Protein AF-A0AAD3MRG2-F1 (afdb_monomer_lite)

pLDDT: mean 71.76, std 17.77, range [33.94, 98.19]

Organism: Lates japonicus (NCBI:txid270547)

Foldseek 3Di:
DDDDDDDDDDDDDDVVVVVVDPDDDPDDDPDDDDDDDDDDDDDDPDPPPPPVPPPPPPPDDDPVPPDQADFDPDPDPDTDHDDDDDPCPPPPPPPDPVVCVDDDDDPLCLCVCPPPFDADPVRHTDDDDDDDPQKAFADPPDDPSSQVSQQVCLVVVDPDDAQAQDDPCCNVPVPPRPDPNHGRTYGGDQDPVNVVVVVVVVVVVVVVVVVVVVVVVVVVVVVVVVVVVVVVVVVVVVVVVVPPPDPVNVVVVVVVVVVVVVVVVVVVVVVVVVVVVVVVVVVVVVVVVVVVVVVVVVVVVVVVVVVVVVVVVVVVVVVVVVVVVVVVVVVVVVVVVVVVVVVVVPD

InterPro domains:
  IPR025884 Methyl-CpG binding protein 2/3, C-terminal domain [PF14048] (123-213)
  IPR032343 Methyl-CpG-binding domain protein 2/3, p55-binding region [PF16564] (51-118)

Sequence (347 aa):
MERKSIPVKRIFHKPQIVRGLGSNLYTDVNANQFRAGGSLLNKVQRSRHKNLYDINHQIRAKPDLNTTLPVRQTASIFKQPVTKVTNHPNNKVKTDPQKAVDQPKQLFWERKLNGLNAFDIAEELVKTMDLPKGLQGVGPACSDKTLLSSIASALHTSPAPVTGQLTAAVEKNPGVWLNTSQPLCKAFVVTDDDIRKQEDLVQNVRRRLEEALMADMLAHIEDTTADAAASKVEEKVEQRLAHQPCTYHRQLTAAVEKILSLAQHIAASVQSLCRSRRTCRNEEAAEEALMADMLAHMEDTTHIAAASKSRREVEQGKEEIIAIKEQGDNRRQDLVDKGKTKRRRRG

Structure (mmCIF, N/CA/C/O backbone):
data_AF-A0AAD3MRG2-F1
#
_entry.id   AF-A0AAD3MRG2-F1
#
loop_
_atom_site.group_PDB
_atom_site.id
_atom_site.type_symbol
_atom_site.label_atom_id
_atom_site.label_alt_id
_atom_site.label_comp_id
_atom_site.label_asym_id
_atom_site.label_entity_id
_atom_site.label_seq_id
_atom_site.pdbx_PDB_ins_code
_atom_site.Cartn_x
_atom_site.Cartn_y
_atom_site.Cartn_z
_atom_site.occupancy
_atom_site.B_iso_or_equiv
_atom_site.auth_seq_id
_atom_site.auth_comp_id
_atom_site.auth_asym_id
_atom_site.auth_atom_id
_atom_site.pdbx_PDB_model_num
ATOM 1 N N . MET A 1 1 ? 0.044 -38.027 36.628 1.00 40.38 1 MET A N 1
ATOM 2 C CA . MET A 1 1 ? 0.463 -38.336 35.242 1.00 40.38 1 MET A CA 1
ATOM 3 C C . MET A 1 1 ? 1.945 -38.017 35.112 1.00 40.38 1 MET A C 1
ATOM 5 O O . MET A 1 1 ? 2.308 -36.856 34.968 1.00 40.38 1 MET A O 1
ATOM 9 N N . GLU A 1 2 ? 2.799 -39.031 35.256 1.00 38.16 2 GLU A N 1
ATOM 10 C CA . GLU A 1 2 ? 4.246 -38.907 35.052 1.00 38.16 2 GLU A CA 1
ATOM 11 C C . GLU A 1 2 ? 4.550 -38.607 33.578 1.00 38.16 2 GLU A C 1
ATOM 13 O O . GLU A 1 2 ? 4.127 -39.340 32.681 1.00 38.16 2 GLU A O 1
ATOM 18 N N . ARG A 1 3 ? 5.282 -37.521 33.312 1.00 40.88 3 ARG A N 1
ATOM 19 C CA . ARG A 1 3 ? 5.765 -37.194 31.967 1.00 40.88 3 ARG A CA 1
ATOM 20 C C . ARG A 1 3 ? 7.078 -37.936 31.730 1.00 40.88 3 ARG A C 1
ATOM 22 O O . ARG A 1 3 ? 8.118 -37.549 32.254 1.00 40.88 3 ARG A O 1
ATOM 29 N N . LYS A 1 4 ? 7.009 -39.014 30.947 1.00 41.47 4 LYS A N 1
ATOM 30 C CA . LYS A 1 4 ? 8.170 -39.775 30.467 1.00 41.47 4 LYS A CA 1
ATOM 31 C C . LYS A 1 4 ? 9.111 -38.845 29.691 1.00 41.47 4 LYS A C 1
ATOM 33 O O . LYS A 1 4 ? 8.682 -38.159 28.764 1.00 41.47 4 LYS A O 1
ATOM 38 N N . SER A 1 5 ? 10.380 -38.820 30.082 1.00 46.31 5 SER A N 1
ATOM 39 C CA . SER A 1 5 ? 11.446 -38.091 29.400 1.00 46.31 5 SER A CA 1
ATOM 40 C C . SER A 1 5 ? 11.729 -38.697 28.019 1.00 46.31 5 SER A C 1
ATOM 42 O O . SER A 1 5 ? 11.781 -39.912 27.838 1.00 46.31 5 SER A O 1
ATOM 44 N N . ILE A 1 6 ? 11.887 -37.825 27.023 1.00 47.06 6 ILE A N 1
ATOM 45 C CA . ILE A 1 6 ? 12.194 -38.170 25.628 1.00 47.06 6 ILE A CA 1
ATOM 46 C C . ILE A 1 6 ? 13.659 -38.649 25.553 1.00 47.06 6 ILE A C 1
ATOM 48 O O . ILE A 1 6 ? 14.521 -38.033 26.188 1.00 47.06 6 ILE A O 1
ATOM 52 N N . PRO A 1 7 ? 13.994 -39.717 24.801 1.00 44.53 7 PRO A N 1
ATOM 53 C CA . PRO A 1 7 ? 15.349 -40.255 24.789 1.00 44.53 7 PRO A CA 1
ATOM 54 C C . PRO A 1 7 ? 16.313 -39.293 24.082 1.00 44.53 7 PRO A C 1
ATOM 56 O O . PRO A 1 7 ? 16.192 -39.022 22.887 1.00 44.53 7 PRO A O 1
ATOM 59 N N . VAL A 1 8 ? 17.313 -38.801 24.815 1.00 48.59 8 VAL A N 1
ATOM 60 C CA . VAL A 1 8 ? 18.392 -37.971 24.263 1.00 48.59 8 VAL A CA 1
ATOM 61 C C . VAL A 1 8 ? 19.377 -38.870 23.520 1.00 48.59 8 VAL A C 1
ATOM 63 O O . VAL A 1 8 ? 20.202 -39.561 24.121 1.00 48.59 8 VAL A O 1
ATOM 66 N N . LYS A 1 9 ? 19.305 -38.859 22.189 1.00 57.91 9 LYS A N 1
ATOM 67 C CA . LYS A 1 9 ? 20.245 -39.580 21.327 1.00 57.91 9 LYS A CA 1
ATOM 68 C C . LYS A 1 9 ? 21.518 -38.743 21.173 1.00 57.91 9 LYS A C 1
ATOM 70 O O . LYS A 1 9 ? 21.514 -37.721 20.493 1.00 57.91 9 LYS A O 1
ATOM 75 N N . ARG A 1 10 ? 22.611 -39.151 21.825 1.00 56.34 10 ARG A N 1
ATOM 76 C CA . ARG A 1 10 ? 23.914 -38.476 21.698 1.00 56.34 10 ARG A CA 1
ATOM 77 C C . ARG A 1 10 ? 24.593 -38.915 20.402 1.00 56.34 10 ARG A C 1
ATOM 79 O O . ARG A 1 10 ? 24.855 -40.099 20.206 1.00 56.34 10 ARG A O 1
ATOM 86 N N . ILE A 1 11 ? 24.843 -37.959 19.513 1.00 55.56 11 ILE A N 1
ATOM 87 C CA . ILE A 1 11 ? 25.460 -38.186 18.204 1.00 55.56 11 ILE A CA 1
ATOM 88 C C . ILE A 1 11 ? 26.932 -37.793 18.303 1.00 55.56 11 ILE A C 1
ATOM 90 O O . ILE A 1 11 ? 27.243 -36.626 18.522 1.00 55.56 11 ILE A O 1
ATOM 94 N N . PHE A 1 12 ? 27.835 -38.758 18.130 1.00 55.44 12 PHE A N 1
ATOM 95 C CA . PHE A 1 12 ? 29.275 -38.543 18.315 1.00 55.44 12 PHE A CA 1
ATOM 96 C C . PHE A 1 12 ? 30.066 -38.430 17.001 1.00 55.44 12 PHE A C 1
ATOM 98 O O . PHE A 1 12 ? 31.252 -38.114 17.034 1.00 55.44 12 PHE A O 1
ATOM 105 N N . HIS A 1 13 ? 29.431 -38.612 15.833 1.00 49.38 13 HIS A N 1
ATOM 106 C CA . HIS A 1 13 ? 30.116 -38.512 14.539 1.00 49.38 13 HIS A CA 1
ATOM 107 C C . HIS A 1 13 ? 29.317 -37.762 13.461 1.00 49.38 13 HIS A C 1
ATOM 109 O O . HIS A 1 13 ? 28.126 -37.984 13.244 1.00 49.38 13 HIS A O 1
ATOM 115 N N . LYS A 1 14 ? 30.027 -36.896 12.724 1.00 54.53 14 LYS A N 1
ATOM 116 C CA . LYS A 1 14 ? 29.507 -35.974 11.695 1.00 54.53 14 LYS A CA 1
ATOM 117 C C . LYS A 1 14 ? 28.580 -36.583 10.618 1.00 54.53 14 LYS A C 1
ATOM 119 O O . LYS A 1 14 ? 27.599 -35.919 10.291 1.00 54.53 14 LYS A O 1
ATOM 124 N N . PRO A 1 15 ? 28.780 -37.805 10.084 1.00 53.78 15 PRO A N 1
ATOM 125 C CA . PRO A 1 15 ? 27.860 -38.356 9.081 1.00 53.78 15 PRO A CA 1
ATOM 126 C C . PRO A 1 15 ? 26.489 -38.782 9.642 1.00 53.78 15 PRO A C 1
ATOM 128 O O . PRO A 1 15 ? 25.558 -38.992 8.869 1.00 53.78 15 PRO A O 1
ATOM 131 N N . GLN A 1 16 ? 26.329 -38.892 10.967 1.00 52.59 16 GLN A N 1
ATOM 132 C CA . GLN A 1 16 ? 25.055 -39.274 11.593 1.00 52.59 16 GLN A CA 1
ATOM 133 C C . GLN A 1 16 ? 24.085 -38.088 11.748 1.00 52.59 16 GLN A C 1
ATOM 135 O O . GLN A 1 16 ? 22.873 -38.292 11.734 1.00 52.59 16 GLN A O 1
ATOM 140 N N . ILE A 1 17 ? 24.589 -36.849 11.807 1.00 55.66 17 ILE A N 1
ATOM 141 C CA . ILE A 1 17 ? 23.766 -35.627 11.903 1.00 55.66 17 ILE A CA 1
ATOM 142 C C . ILE A 1 17 ? 22.953 -35.415 10.616 1.00 55.66 17 ILE A C 1
ATOM 144 O O . ILE A 1 17 ? 21.773 -35.083 10.665 1.00 55.66 17 ILE A O 1
ATOM 148 N N . VAL A 1 18 ? 23.569 -35.684 9.462 1.00 51.50 18 VAL A N 1
ATOM 149 C CA . VAL A 1 18 ? 22.962 -35.483 8.135 1.00 51.50 18 VAL A CA 1
ATOM 150 C C . VAL A 1 18 ? 21.835 -36.483 7.852 1.00 51.50 18 VAL A C 1
ATOM 152 O O . VAL A 1 18 ? 20.921 -36.176 7.098 1.00 51.50 18 VAL A O 1
ATOM 155 N N . ARG A 1 19 ? 21.866 -37.670 8.474 1.00 55.34 19 ARG A N 1
ATOM 156 C CA . ARG A 1 19 ? 20.810 -38.686 8.329 1.00 55.34 19 ARG A CA 1
ATOM 157 C C . ARG A 1 19 ? 19.679 -38.546 9.353 1.00 55.34 19 ARG A C 1
ATOM 159 O O . ARG A 1 19 ? 18.573 -38.991 9.075 1.00 55.34 19 ARG A O 1
ATOM 166 N N . GLY A 1 20 ? 19.950 -37.964 10.525 1.00 52.25 20 GLY A N 1
ATOM 167 C CA . GLY A 1 20 ? 18.964 -37.804 11.602 1.00 52.25 20 GLY A CA 1
ATOM 168 C C . GLY A 1 20 ? 17.996 -36.632 11.414 1.00 52.25 20 GLY A C 1
ATOM 169 O O . GLY A 1 20 ? 16.907 -36.656 11.975 1.00 52.25 20 GLY A O 1
ATOM 170 N N . LEU A 1 21 ? 18.372 -35.635 10.611 1.00 59.53 21 LEU A N 1
ATOM 171 C CA . LEU A 1 21 ? 17.555 -34.463 10.289 1.00 59.53 21 LEU A CA 1
ATOM 172 C C . LEU A 1 21 ? 17.119 -34.547 8.822 1.00 59.53 21 LEU A C 1
ATOM 174 O O . LEU A 1 21 ? 17.641 -33.856 7.949 1.00 59.53 21 LEU A O 1
ATOM 178 N N . GLY A 1 22 ? 16.216 -35.483 8.537 1.00 41.47 22 GLY A N 1
ATOM 179 C CA . GLY A 1 22 ? 15.643 -35.661 7.208 1.00 41.47 22 GLY A CA 1
ATOM 180 C C . GLY A 1 22 ? 14.735 -34.492 6.812 1.00 41.47 22 GLY A C 1
ATOM 181 O O . GLY A 1 22 ? 13.744 -34.233 7.478 1.00 41.47 22 GLY A O 1
ATOM 182 N N . SER A 1 23 ? 15.101 -33.822 5.718 1.00 50.28 23 SER A N 1
ATOM 183 C CA . SER A 1 23 ? 14.302 -33.134 4.684 1.00 50.28 23 SER A CA 1
ATOM 184 C C . SER A 1 23 ? 13.045 -32.294 4.992 1.00 50.28 23 SER A C 1
ATOM 186 O O . SER A 1 23 ? 12.485 -31.800 4.021 1.00 50.28 23 SER A O 1
ATOM 188 N N . ASN A 1 24 ? 12.602 -32.050 6.227 1.00 45.59 24 ASN A N 1
ATOM 189 C CA . ASN A 1 24 ? 11.397 -31.245 6.484 1.00 45.59 24 ASN A CA 1
ATOM 190 C C . ASN A 1 24 ? 11.622 -30.202 7.594 1.00 45.59 24 ASN A C 1
ATOM 192 O O . ASN A 1 24 ? 12.074 -30.554 8.679 1.00 45.59 24 ASN A O 1
ATOM 196 N N . LEU A 1 25 ? 11.199 -28.960 7.309 1.00 39.62 25 LEU A N 1
ATOM 197 C CA . LEU A 1 25 ? 11.188 -27.728 8.126 1.00 39.62 25 LEU A CA 1
ATOM 198 C C . LEU A 1 25 ? 12.344 -26.749 7.865 1.00 39.62 25 LEU A C 1
ATOM 200 O O . LEU A 1 25 ? 13.368 -26.718 8.542 1.00 39.62 25 LEU A O 1
ATOM 204 N N . TYR A 1 26 ? 12.104 -25.873 6.889 1.00 39.25 26 TYR A N 1
ATOM 205 C CA . TYR A 1 26 ? 12.697 -24.542 6.826 1.00 39.25 26 TYR A CA 1
ATOM 206 C C . TYR A 1 26 ? 11.932 -23.657 7.824 1.00 39.25 26 TYR A C 1
ATOM 208 O O . TYR A 1 26 ? 10.938 -23.031 7.473 1.00 39.25 26 TYR A O 1
ATOM 216 N N . THR A 1 27 ? 12.332 -23.673 9.095 1.00 40.22 27 THR A N 1
ATOM 217 C CA . THR A 1 27 ? 11.922 -22.651 10.068 1.00 40.22 27 THR A CA 1
ATOM 218 C C . THR A 1 27 ? 13.118 -21.763 10.344 1.00 40.22 27 THR A C 1
ATOM 220 O O . THR A 1 27 ? 14.115 -22.203 10.918 1.00 40.22 27 THR A O 1
ATOM 223 N N . ASP A 1 28 ? 12.999 -20.525 9.886 1.00 38.12 28 ASP A N 1
ATOM 224 C CA . ASP A 1 28 ? 13.915 -19.430 10.146 1.00 38.12 28 ASP A CA 1
ATOM 225 C C . ASP A 1 28 ? 13.848 -19.080 11.641 1.00 38.12 28 ASP A C 1
ATOM 227 O O . ASP A 1 28 ? 12.826 -18.610 12.140 1.00 38.12 28 ASP A O 1
ATOM 231 N N . VAL A 1 29 ? 14.913 -19.384 12.383 1.00 38.91 29 VAL A N 1
ATOM 232 C CA . VAL A 1 29 ? 15.105 -18.902 13.753 1.00 38.91 29 VAL A CA 1
ATOM 233 C C . VAL A 1 29 ? 16.435 -18.171 13.778 1.00 38.91 29 VAL A C 1
ATOM 235 O O . VAL A 1 29 ? 17.510 -18.756 13.919 1.00 38.91 29 VAL A O 1
ATOM 238 N N . ASN A 1 30 ? 16.321 -16.858 13.624 1.00 37.72 30 ASN A N 1
ATOM 239 C CA . ASN A 1 30 ? 17.352 -15.879 13.901 1.00 37.72 30 ASN A CA 1
ATOM 240 C C . ASN A 1 30 ? 17.738 -15.957 15.392 1.00 37.72 30 ASN A C 1
ATOM 242 O O . ASN A 1 30 ? 17.077 -15.382 16.254 1.00 37.72 30 ASN A O 1
ATOM 246 N N . ALA A 1 31 ? 18.787 -16.719 15.704 1.00 38.78 31 ALA A N 1
ATOM 247 C CA . ALA A 1 31 ? 19.380 -16.786 17.033 1.00 38.78 31 ALA A CA 1
ATOM 248 C C . ALA A 1 31 ? 20.608 -15.869 17.086 1.00 38.78 31 ALA A C 1
ATOM 250 O O . ALA A 1 31 ? 21.707 -16.241 16.665 1.00 38.78 31 ALA A O 1
ATOM 251 N N . ASN A 1 32 ? 20.402 -14.668 17.631 1.00 33.94 32 ASN A N 1
ATOM 252 C CA . ASN A 1 32 ? 21.461 -13.784 18.108 1.00 33.94 32 ASN A CA 1
ATOM 253 C C . ASN A 1 32 ? 22.470 -14.580 18.956 1.00 33.94 32 ASN A C 1
ATOM 255 O O . ASN A 1 32 ? 22.134 -15.092 20.025 1.00 33.94 32 ASN A O 1
ATOM 259 N N . GLN A 1 33 ? 23.719 -14.662 18.492 1.00 40.41 33 GLN A N 1
ATOM 260 C CA . GLN A 1 33 ? 24.826 -15.180 19.290 1.00 40.41 33 GLN A CA 1
ATOM 261 C C . GLN A 1 33 ? 25.232 -14.146 20.342 1.00 40.41 33 GLN A C 1
ATOM 263 O O . GLN A 1 33 ? 25.888 -13.148 20.049 1.00 40.41 33 GLN A O 1
ATOM 268 N N . PHE A 1 34 ? 24.901 -14.438 21.597 1.00 35.47 34 PHE A N 1
ATOM 269 C CA . PHE A 1 34 ? 25.674 -13.960 22.731 1.00 35.47 34 PHE A CA 1
ATOM 270 C C . PHE A 1 34 ? 27.030 -14.685 22.766 1.00 35.47 34 PHE A C 1
ATOM 272 O O . PHE A 1 34 ? 27.094 -15.897 22.923 1.00 35.47 34 PHE A O 1
ATOM 279 N N . ARG A 1 35 ? 28.093 -13.877 22.708 1.00 36.28 35 ARG A N 1
ATOM 280 C CA . ARG A 1 35 ? 29.289 -13.948 23.566 1.00 36.28 35 ARG A CA 1
ATOM 281 C C . ARG A 1 35 ? 30.255 -15.152 23.402 1.00 36.28 35 ARG A C 1
ATOM 283 O O . ARG A 1 35 ? 30.080 -16.206 23.994 1.00 36.28 35 ARG A O 1
ATOM 290 N N . ALA A 1 36 ? 31.386 -14.825 22.762 1.00 33.97 36 ALA A N 1
ATOM 291 C CA . ALA A 1 36 ? 32.763 -15.289 23.006 1.00 33.97 36 ALA A CA 1
ATOM 292 C C . ALA A 1 36 ? 33.217 -16.682 22.511 1.00 33.97 36 ALA A C 1
ATOM 294 O O . ALA A 1 36 ? 32.822 -17.724 23.019 1.00 33.97 36 ALA A O 1
ATOM 295 N N . GLY A 1 37 ? 34.193 -16.657 21.593 1.00 34.75 37 GLY A N 1
ATOM 296 C CA . GLY A 1 37 ? 35.026 -17.800 21.207 1.00 34.75 37 GLY A CA 1
ATOM 297 C C . GLY A 1 37 ? 35.700 -17.580 19.851 1.00 34.75 37 GLY A C 1
ATOM 298 O O . GLY A 1 37 ? 35.222 -18.078 18.838 1.00 34.75 37 GLY A O 1
ATOM 299 N N . GLY A 1 38 ? 36.765 -16.775 19.811 1.00 41.66 38 GLY A N 1
ATOM 300 C CA . GLY A 1 38 ? 37.462 -16.420 18.573 1.00 41.66 38 GLY A CA 1
ATOM 301 C C . GLY A 1 38 ? 38.223 -17.577 17.913 1.00 41.66 38 GLY A C 1
ATOM 302 O O . GLY A 1 38 ? 38.744 -18.466 18.582 1.00 41.66 38 GLY A O 1
ATOM 303 N N . SER A 1 39 ? 38.360 -17.504 16.588 1.00 37.91 39 SER A N 1
ATOM 304 C CA . SER A 1 39 ? 39.497 -18.069 15.856 1.00 37.91 39 SER A CA 1
ATOM 305 C C . SER A 1 39 ? 39.706 -17.292 14.552 1.00 37.91 39 SER A C 1
ATOM 307 O O . SER A 1 39 ? 38.760 -17.031 13.808 1.00 37.91 39 SER A O 1
ATOM 309 N N . LEU A 1 40 ? 40.947 -16.860 14.335 1.00 40.22 40 LEU A N 1
ATOM 310 C CA . LEU A 1 40 ? 41.407 -16.040 13.219 1.00 40.22 40 LEU A CA 1
ATOM 311 C C . LEU A 1 40 ? 41.660 -16.873 11.950 1.00 40.22 40 LEU A C 1
ATOM 313 O O . LEU A 1 40 ? 42.144 -17.995 12.025 1.00 40.22 40 LEU A O 1
ATOM 317 N N . LEU A 1 41 ? 41.429 -16.210 10.808 1.00 42.16 41 LEU A N 1
ATOM 318 C CA . LEU A 1 41 ? 41.984 -16.431 9.462 1.00 42.16 41 LEU A CA 1
ATOM 319 C C . LEU A 1 41 ? 41.773 -17.810 8.807 1.00 42.16 41 LEU A C 1
ATOM 321 O O . LEU A 1 41 ? 42.434 -18.790 9.118 1.00 42.16 41 LEU A O 1
ATOM 325 N N . ASN A 1 42 ? 40.979 -17.822 7.729 1.00 36.81 42 ASN A N 1
ATOM 326 C CA . ASN A 1 42 ? 41.540 -18.074 6.398 1.00 36.81 42 ASN A CA 1
ATOM 327 C C . ASN A 1 42 ? 40.598 -17.598 5.284 1.00 36.81 42 ASN A C 1
ATOM 329 O O . ASN A 1 42 ? 39.408 -17.906 5.236 1.00 36.81 42 ASN A O 1
ATOM 333 N N . LYS A 1 43 ? 41.182 -16.820 4.375 1.00 46.56 43 LYS A N 1
ATOM 334 C CA . LYS A 1 43 ? 40.591 -16.245 3.171 1.00 46.56 43 LYS A CA 1
ATOM 335 C C . LYS A 1 43 ? 40.242 -17.386 2.208 1.00 46.56 43 LYS A C 1
ATOM 337 O O . LYS A 1 43 ? 41.102 -17.882 1.493 1.00 46.56 43 LYS A O 1
ATOM 342 N N . VAL A 1 44 ? 38.983 -17.812 2.194 1.00 37.97 44 VAL A N 1
ATOM 343 C CA . VAL A 1 44 ? 38.428 -18.672 1.141 1.00 37.97 44 VAL A CA 1
ATOM 344 C C . VAL A 1 44 ? 37.089 -18.077 0.727 1.00 37.97 44 VAL A C 1
ATOM 346 O O . VAL A 1 44 ? 36.058 -18.306 1.357 1.00 37.97 44 VAL A O 1
ATOM 349 N N . GLN A 1 45 ? 37.111 -17.302 -0.357 1.00 48.59 45 GLN A N 1
ATOM 350 C CA . GLN A 1 45 ? 35.912 -17.040 -1.141 1.00 48.59 45 GLN A CA 1
ATOM 351 C C . GLN A 1 45 ? 35.423 -18.380 -1.696 1.00 48.59 45 GLN A C 1
ATOM 353 O O . GLN A 1 45 ? 35.917 -18.879 -2.703 1.00 48.59 45 GLN A O 1
ATOM 358 N N . ARG A 1 46 ? 34.456 -18.990 -1.016 1.00 36.28 46 ARG A N 1
ATOM 359 C CA . ARG A 1 46 ? 33.631 -20.048 -1.592 1.00 36.28 46 ARG A CA 1
ATOM 360 C C . ARG A 1 46 ? 32.256 -19.464 -1.850 1.00 36.28 46 ARG A C 1
ATOM 362 O O . ARG A 1 46 ? 31.433 -19.360 -0.946 1.00 36.28 46 ARG A O 1
ATOM 369 N N . SER A 1 47 ? 32.073 -19.071 -3.109 1.00 38.78 47 SER A N 1
ATOM 370 C CA . SER A 1 47 ? 30.785 -18.853 -3.759 1.00 38.78 47 SER A CA 1
ATOM 371 C C . SER A 1 47 ? 29.793 -19.925 -3.299 1.00 38.78 47 SER A C 1
ATOM 373 O O . SER A 1 47 ? 29.949 -21.111 -3.596 1.00 38.78 47 SER A O 1
ATOM 375 N N . ARG A 1 48 ? 28.808 -19.520 -2.494 1.00 39.34 48 ARG A N 1
ATOM 376 C CA . ARG A 1 48 ? 27.673 -20.358 -2.103 1.00 39.34 48 ARG A CA 1
ATOM 377 C C . ARG A 1 48 ? 26.543 -20.133 -3.104 1.00 39.34 48 ARG A C 1
ATOM 379 O O . ARG A 1 48 ? 25.546 -19.511 -2.775 1.00 39.34 48 ARG A O 1
ATOM 386 N N . HIS A 1 49 ? 26.675 -20.709 -4.293 1.00 43.19 49 HIS A N 1
ATOM 387 C CA . HIS A 1 49 ? 25.512 -21.121 -5.075 1.00 43.19 49 HIS A CA 1
ATOM 388 C C . HIS A 1 49 ? 25.425 -22.644 -5.005 1.00 43.19 49 HIS A C 1
ATOM 390 O O . HIS A 1 49 ? 26.035 -23.365 -5.791 1.00 43.19 49 HIS A O 1
ATOM 396 N N . LYS A 1 50 ? 24.690 -23.152 -4.009 1.00 42.41 50 LYS A N 1
ATOM 397 C CA . LYS A 1 50 ? 24.218 -24.537 -4.029 1.00 42.41 50 LYS A CA 1
ATOM 398 C C . LYS A 1 50 ? 23.073 -24.609 -5.041 1.00 42.41 50 LYS A C 1
ATOM 400 O O . LYS A 1 50 ? 21.930 -24.345 -4.690 1.00 42.41 50 LYS A O 1
ATOM 405 N N . ASN A 1 51 ? 23.394 -24.948 -6.288 1.00 39.75 51 ASN A N 1
ATOM 406 C CA . ASN A 1 51 ? 22.416 -25.452 -7.248 1.00 39.75 51 ASN A CA 1
ATOM 407 C C . ASN A 1 51 ? 22.010 -26.862 -6.809 1.00 39.75 51 ASN A C 1
ATOM 409 O O . ASN A 1 51 ? 22.736 -27.829 -7.024 1.00 39.75 51 ASN A O 1
ATOM 413 N N . LEU A 1 52 ? 20.863 -26.970 -6.142 1.00 47.06 5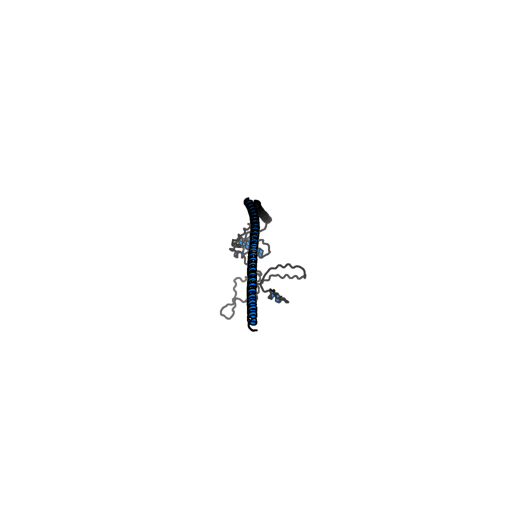2 LEU A N 1
ATOM 414 C CA . LEU A 1 52 ? 20.290 -28.232 -5.673 1.00 47.06 52 LEU A CA 1
ATOM 415 C C . LEU A 1 52 ? 19.434 -28.914 -6.762 1.00 47.06 52 LEU A C 1
ATOM 417 O O . LEU A 1 52 ? 18.382 -29.463 -6.462 1.00 47.06 52 LEU A O 1
ATOM 421 N N . TYR A 1 53 ? 19.883 -28.874 -8.022 1.00 45.94 53 TYR A N 1
ATOM 422 C CA . TYR A 1 53 ? 19.188 -29.486 -9.167 1.00 45.94 53 TYR A CA 1
ATOM 423 C C . TYR A 1 53 ? 20.112 -30.240 -10.137 1.00 45.94 53 TYR A C 1
ATOM 425 O O . TYR A 1 53 ? 19.731 -30.485 -11.276 1.00 45.94 53 TYR A O 1
ATOM 433 N N . ASP A 1 54 ? 21.299 -30.667 -9.699 1.00 43.16 54 ASP A N 1
ATOM 434 C CA . ASP A 1 54 ? 22.260 -31.348 -10.581 1.00 43.16 54 ASP A CA 1
ATOM 435 C C . ASP A 1 54 ? 22.651 -32.752 -10.084 1.00 43.16 54 ASP A C 1
ATOM 437 O O . ASP A 1 54 ? 23.817 -33.079 -9.886 1.00 43.16 54 ASP A O 1
ATOM 441 N N . ILE A 1 55 ? 21.643 -33.596 -9.827 1.00 46.00 55 ILE A N 1
ATOM 442 C CA . ILE A 1 55 ? 21.818 -35.045 -9.565 1.00 46.00 55 ILE A CA 1
ATOM 443 C C . ILE A 1 55 ? 21.289 -35.888 -10.748 1.00 46.00 55 ILE A C 1
ATOM 445 O O . ILE A 1 55 ? 21.189 -37.104 -10.664 1.00 46.00 55 ILE A O 1
ATOM 449 N N . ASN A 1 56 ? 20.995 -35.275 -11.903 1.00 41.38 56 ASN A N 1
ATOM 450 C CA . ASN A 1 56 ? 20.456 -35.993 -13.070 1.00 41.38 56 ASN A CA 1
ATOM 451 C C . ASN A 1 56 ? 21.259 -35.824 -14.374 1.00 41.38 56 ASN A C 1
ATOM 453 O O . ASN A 1 56 ? 20.789 -36.240 -15.432 1.00 41.38 56 ASN A O 1
ATOM 457 N N . HIS A 1 57 ? 22.478 -35.271 -14.345 1.00 47.81 57 HIS A N 1
ATOM 458 C CA . HIS A 1 57 ? 23.310 -35.121 -15.556 1.00 47.81 57 HIS A CA 1
ATOM 459 C C . HIS A 1 57 ? 24.581 -35.983 -15.596 1.00 47.81 57 HIS A C 1
ATOM 461 O O . HIS A 1 57 ? 25.351 -35.897 -16.548 1.00 47.81 57 HIS A O 1
ATOM 467 N N . GLN A 1 58 ? 24.771 -36.905 -14.647 1.00 46.59 58 GLN A N 1
ATOM 468 C CA . GLN A 1 58 ? 25.958 -37.775 -14.617 1.00 46.59 58 GLN A CA 1
ATOM 469 C C . GLN A 1 58 ? 25.799 -39.169 -15.262 1.00 46.59 58 GLN A C 1
ATOM 471 O O . GLN A 1 58 ? 26.760 -39.929 -15.249 1.00 46.59 58 GLN A O 1
ATOM 476 N N . ILE A 1 59 ? 24.662 -39.514 -15.894 1.00 46.84 59 ILE A N 1
ATOM 477 C CA . ILE A 1 59 ? 24.467 -40.856 -16.517 1.00 46.84 59 ILE A CA 1
ATOM 478 C C . ILE A 1 59 ? 24.382 -40.840 -18.063 1.00 46.84 59 ILE A C 1
ATOM 480 O O . ILE A 1 59 ? 24.144 -41.863 -18.693 1.00 46.84 59 ILE A O 1
ATOM 484 N N . ARG A 1 60 ? 24.689 -39.725 -18.742 1.00 49.06 60 ARG A N 1
ATOM 485 C CA . ARG A 1 60 ? 25.035 -39.752 -20.185 1.00 49.06 60 ARG A CA 1
ATOM 486 C C . ARG A 1 60 ? 26.178 -38.800 -20.513 1.00 49.06 60 ARG A C 1
ATOM 488 O O . ARG A 1 60 ? 26.068 -37.912 -21.353 1.00 49.06 60 ARG A O 1
ATOM 495 N N . ALA A 1 61 ? 27.314 -39.019 -19.864 1.00 51.19 61 ALA A N 1
ATOM 496 C CA . ALA A 1 61 ? 28.575 -38.532 -20.393 1.00 51.19 61 ALA A CA 1
ATOM 497 C C . ALA A 1 61 ? 28.895 -39.337 -21.663 1.00 51.19 61 ALA A C 1
ATOM 499 O O . ALA A 1 61 ? 29.243 -40.510 -21.554 1.00 51.19 61 ALA A O 1
ATOM 500 N N . LYS A 1 62 ? 28.730 -38.679 -22.823 1.00 43.91 62 LYS A N 1
ATOM 501 C CA . LYS A 1 62 ? 29.284 -38.945 -24.173 1.00 43.91 62 LYS A CA 1
ATOM 502 C C . LYS A 1 62 ? 28.203 -38.935 -25.267 1.00 43.91 62 LYS A C 1
ATOM 504 O O . LYS A 1 62 ? 27.734 -39.992 -25.685 1.00 43.91 62 LYS A O 1
ATOM 509 N N . PRO A 1 63 ? 27.868 -37.777 -25.854 1.00 46.94 63 PRO A N 1
ATOM 510 C CA . PRO A 1 63 ? 27.812 -37.724 -27.299 1.00 46.94 63 PRO A CA 1
ATOM 511 C C . PRO A 1 63 ? 29.271 -37.627 -27.764 1.00 46.94 63 PRO A C 1
ATOM 513 O O . PRO A 1 63 ? 29.875 -36.562 -27.656 1.00 46.94 63 PRO A O 1
ATOM 516 N N . ASP A 1 64 ? 29.880 -38.731 -28.208 1.00 46.50 64 ASP A N 1
ATOM 517 C CA . ASP A 1 64 ? 31.128 -38.636 -28.978 1.00 46.50 64 ASP A CA 1
ATOM 518 C C . ASP A 1 64 ? 30.782 -37.920 -30.291 1.00 46.50 64 ASP A C 1
ATOM 520 O O . ASP A 1 64 ? 30.414 -38.513 -31.299 1.00 46.50 64 ASP A O 1
ATOM 524 N N . LEU A 1 65 ? 30.811 -36.591 -30.226 1.00 52.28 65 LEU A N 1
ATOM 525 C CA . LEU A 1 65 ? 30.518 -35.662 -31.307 1.00 52.28 65 LEU A CA 1
ATOM 526 C C . LEU A 1 65 ? 31.812 -35.282 -32.034 1.00 52.28 65 LEU A C 1
ATOM 528 O O . LEU A 1 65 ? 31.964 -34.165 -32.515 1.00 52.28 65 LEU A O 1
ATOM 532 N N . ASN A 1 66 ? 32.753 -36.220 -32.115 1.00 47.00 66 ASN A N 1
ATOM 533 C CA . ASN A 1 66 ? 33.900 -36.105 -32.994 1.00 47.00 66 ASN A CA 1
ATOM 534 C C . ASN A 1 66 ? 33.600 -36.926 -34.253 1.00 47.00 66 ASN A C 1
ATOM 536 O O . ASN A 1 66 ? 33.798 -38.136 -34.321 1.00 47.00 66 ASN A O 1
ATOM 540 N N . THR A 1 67 ? 33.100 -36.219 -35.269 1.00 52.72 67 THR A N 1
ATOM 541 C CA . THR A 1 67 ? 33.296 -36.547 -36.694 1.00 52.72 67 THR A CA 1
ATOM 542 C C . THR A 1 67 ? 32.766 -37.882 -37.230 1.00 52.72 67 THR A C 1
ATOM 544 O O . THR A 1 67 ? 33.319 -38.399 -38.196 1.00 52.72 67 THR A O 1
ATOM 547 N N . THR A 1 68 ? 31.654 -38.421 -36.732 1.00 58.53 68 THR A N 1
ATOM 548 C CA . THR A 1 68 ? 30.882 -39.382 -37.542 1.00 58.53 68 THR A CA 1
ATOM 549 C C . THR A 1 68 ? 29.755 -38.643 -38.243 1.00 58.53 68 THR A C 1
ATOM 551 O O . THR A 1 68 ? 28.770 -38.223 -37.641 1.00 58.53 68 THR A O 1
ATOM 554 N N . LEU A 1 69 ? 29.947 -38.432 -39.545 1.00 60.50 69 LEU A N 1
ATOM 555 C CA . LEU A 1 69 ? 28.881 -38.084 -40.475 1.00 60.50 69 LEU A CA 1
ATOM 556 C C . LEU A 1 69 ? 27.622 -38.925 -40.166 1.00 60.50 69 LEU A C 1
ATOM 558 O O . LEU A 1 69 ? 27.786 -40.113 -39.870 1.00 60.50 69 LEU A O 1
ATOM 562 N N . PRO A 1 70 ? 26.397 -38.357 -40.219 1.00 65.19 70 PRO A N 1
ATOM 563 C CA . PRO A 1 70 ? 25.173 -39.112 -39.953 1.00 65.19 70 PRO A CA 1
ATOM 564 C C . PRO A 1 70 ? 25.202 -40.446 -40.703 1.00 65.19 70 PRO A C 1
ATOM 566 O O . PRO A 1 70 ? 25.596 -40.492 -41.864 1.00 65.19 70 PRO A O 1
ATOM 569 N N . VAL A 1 71 ? 24.850 -41.548 -40.049 1.00 65.38 71 VAL A N 1
ATOM 570 C CA . VAL A 1 71 ? 24.883 -42.872 -40.686 1.00 65.38 71 VAL A CA 1
ATOM 571 C C . VAL A 1 71 ? 23.475 -43.234 -41.135 1.00 65.38 71 VAL A C 1
ATOM 573 O O . VAL A 1 71 ? 22.516 -43.022 -40.393 1.00 65.38 71 VAL A O 1
ATOM 576 N N . ARG A 1 72 ? 23.331 -43.785 -42.347 1.00 63.56 72 ARG A N 1
ATOM 577 C CA . ARG A 1 72 ? 22.022 -44.228 -42.850 1.00 63.56 72 ARG A CA 1
ATOM 578 C C . ARG A 1 72 ? 21.437 -45.301 -41.920 1.00 63.56 72 ARG A C 1
ATOM 580 O O . ARG A 1 72 ? 22.100 -46.293 -41.633 1.00 63.56 72 ARG A O 1
ATOM 587 N N . GLN A 1 73 ? 20.184 -45.132 -41.493 1.00 65.12 73 GLN A N 1
ATOM 588 C CA . GLN A 1 73 ? 19.407 -46.148 -40.760 1.00 65.12 73 GLN A CA 1
ATOM 589 C C . GLN A 1 73 ? 18.690 -47.119 -41.716 1.00 65.12 73 GL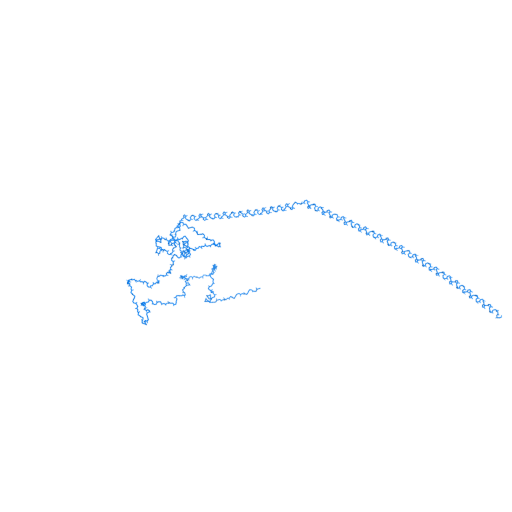N A C 1
ATOM 591 O O . GLN A 1 73 ? 17.551 -47.514 -41.498 1.00 65.12 73 GLN A O 1
ATOM 596 N N . THR A 1 74 ? 19.323 -47.464 -42.832 1.00 60.25 74 THR A N 1
ATOM 597 C CA . THR A 1 74 ? 18.784 -48.463 -43.762 1.00 60.25 74 THR A CA 1
ATOM 598 C C . THR A 1 74 ? 19.141 -49.864 -43.278 1.00 60.25 74 THR A C 1
ATOM 600 O O . THR A 1 74 ? 20.152 -50.024 -42.601 1.00 60.25 74 THR A O 1
ATOM 603 N N . ALA A 1 75 ? 18.379 -50.885 -43.681 1.00 60.06 75 ALA A N 1
ATOM 604 C CA . ALA A 1 75 ? 18.562 -52.294 -43.295 1.00 60.06 75 ALA A CA 1
ATOM 605 C C . ALA A 1 75 ? 19.926 -52.932 -43.676 1.00 60.06 75 ALA A C 1
ATOM 607 O O . ALA A 1 75 ? 20.129 -54.126 -43.480 1.00 60.06 75 ALA A O 1
ATOM 608 N N . SER A 1 76 ? 20.870 -52.155 -44.218 1.00 65.06 76 SER A N 1
ATOM 609 C 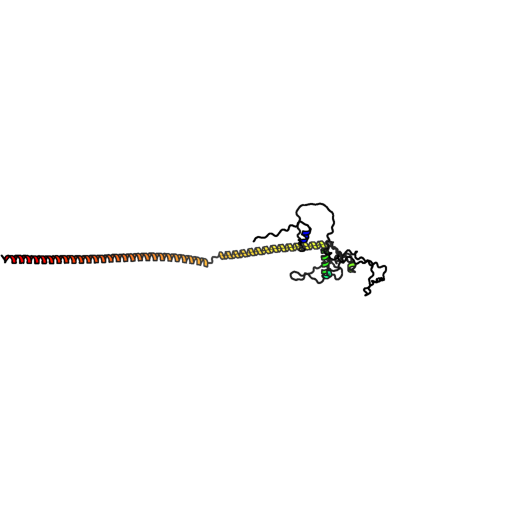CA . SER A 1 76 ? 22.231 -52.598 -44.512 1.00 65.06 76 SER A CA 1
ATOM 610 C C . SER A 1 76 ? 23.084 -52.619 -43.239 1.00 65.06 76 SER A C 1
ATOM 612 O O . SER A 1 76 ? 23.177 -51.628 -42.514 1.00 65.06 76 SER A O 1
ATOM 614 N N . ILE A 1 77 ? 23.725 -53.761 -42.985 1.00 64.62 77 ILE A N 1
ATOM 615 C CA . ILE A 1 77 ? 24.524 -54.046 -41.782 1.00 64.62 77 ILE A CA 1
ATOM 616 C C . ILE A 1 77 ? 25.827 -53.231 -41.716 1.00 64.62 77 ILE A C 1
ATOM 618 O O . ILE A 1 77 ? 26.372 -53.014 -40.632 1.00 64.62 77 ILE A O 1
ATOM 622 N N . PHE A 1 78 ? 26.314 -52.730 -42.853 1.00 67.31 78 PHE A N 1
ATOM 623 C CA . PHE A 1 78 ? 27.537 -51.937 -42.911 1.00 67.31 78 PHE A CA 1
ATOM 624 C C . PHE A 1 78 ? 27.227 -50.443 -42.790 1.00 67.31 78 PHE A C 1
ATOM 626 O O . PHE A 1 78 ? 26.466 -49.869 -43.570 1.00 67.31 78 PHE A O 1
ATOM 633 N N . LYS A 1 79 ? 27.839 -49.799 -41.792 1.00 63.94 79 LYS A N 1
ATOM 634 C CA . LYS A 1 79 ? 27.675 -48.373 -41.490 1.00 63.94 79 LYS A CA 1
ATOM 635 C C . LYS A 1 79 ? 28.332 -47.529 -42.588 1.00 63.94 79 LYS A C 1
ATOM 637 O O . LYS A 1 79 ? 29.520 -47.238 -42.523 1.00 63.94 79 LYS A O 1
ATOM 642 N N . GLN A 1 80 ? 27.559 -47.132 -43.597 1.00 70.88 80 GLN A N 1
ATOM 643 C CA . GLN A 1 80 ? 28.025 -46.190 -44.616 1.00 70.88 80 GLN A CA 1
ATOM 644 C C . GLN A 1 80 ? 27.881 -44.737 -44.119 1.00 70.88 80 GLN A C 1
ATOM 646 O O . GLN A 1 80 ? 26.776 -44.339 -43.730 1.00 70.88 80 GLN A O 1
ATOM 651 N N . PRO A 1 81 ? 28.961 -43.931 -44.129 1.00 68.38 81 PRO A N 1
ATOM 652 C CA . PRO A 1 81 ? 28.899 -42.528 -43.727 1.00 68.38 81 PRO A CA 1
ATOM 653 C C . PRO A 1 81 ? 28.121 -41.687 -44.754 1.00 68.38 81 PRO A C 1
ATOM 655 O O . PRO A 1 81 ? 28.293 -41.857 -45.960 1.00 68.38 81 PRO A O 1
ATOM 658 N N . VAL A 1 82 ? 27.277 -40.756 -44.294 1.00 66.06 82 VAL A N 1
ATOM 659 C CA . VAL A 1 82 ? 26.556 -39.813 -45.172 1.00 66.06 82 VAL A CA 1
ATOM 660 C C . VAL A 1 82 ? 27.322 -38.502 -45.287 1.00 66.06 82 VAL A C 1
ATOM 662 O O . VAL A 1 82 ? 27.438 -37.757 -44.322 1.00 66.06 82 VAL A O 1
ATOM 665 N N . THR A 1 83 ? 27.794 -38.152 -46.479 1.00 73.94 83 THR A N 1
ATOM 666 C CA . THR A 1 83 ? 28.464 -36.866 -46.728 1.00 73.94 83 THR A CA 1
ATOM 667 C C . THR A 1 83 ? 27.564 -35.677 -46.380 1.00 73.94 83 THR A C 1
ATOM 669 O O . THR A 1 83 ? 26.491 -35.507 -46.959 1.00 73.94 83 THR A O 1
ATOM 672 N N . LYS A 1 84 ? 28.012 -34.824 -45.452 1.00 66.50 84 LYS A N 1
ATOM 673 C CA . LYS A 1 84 ? 27.349 -33.558 -45.117 1.00 66.50 84 LYS A CA 1
ATOM 674 C C . LYS A 1 84 ? 27.653 -32.533 -46.211 1.00 66.50 84 LYS A C 1
ATOM 676 O O . LYS A 1 84 ? 28.753 -31.990 -46.251 1.00 66.50 84 LYS A O 1
ATOM 681 N N . VAL A 1 85 ? 26.679 -32.250 -47.071 1.00 71.25 85 VAL A N 1
ATOM 682 C CA . VAL A 1 85 ? 26.759 -31.149 -48.041 1.00 71.25 85 VAL A CA 1
ATOM 683 C C . VAL A 1 85 ? 26.257 -29.873 -47.363 1.00 71.25 85 VAL A C 1
ATOM 685 O O . VAL A 1 85 ? 25.166 -29.856 -46.799 1.00 71.25 85 VAL A O 1
ATOM 688 N N . THR A 1 86 ? 27.065 -28.812 -47.369 1.00 70.12 86 THR A N 1
ATOM 689 C CA . THR A 1 86 ? 26.689 -27.486 -46.856 1.00 70.12 86 THR A CA 1
ATOM 690 C C . THR A 1 86 ? 26.917 -26.442 -47.942 1.00 70.12 86 THR A C 1
ATOM 692 O O . THR A 1 86 ? 27.995 -26.392 -48.527 1.00 70.12 86 THR A O 1
ATOM 695 N N . ASN A 1 87 ? 25.928 -25.582 -48.189 1.00 70.44 87 ASN A N 1
ATOM 696 C CA . ASN A 1 87 ? 26.013 -24.513 -49.196 1.00 70.44 87 ASN A CA 1
ATOM 697 C C . ASN A 1 87 ? 26.906 -23.337 -48.757 1.00 70.44 87 ASN A C 1
ATOM 699 O O . ASN A 1 87 ? 27.148 -22.413 -49.530 1.00 70.44 87 ASN A O 1
ATOM 703 N N . HIS A 1 88 ? 27.403 -23.359 -47.516 1.00 72.69 88 HIS A N 1
ATOM 704 C CA . HIS A 1 88 ? 28.225 -22.296 -46.941 1.00 72.69 88 HIS A CA 1
ATOM 705 C C . HIS A 1 88 ? 29.484 -22.894 -46.290 1.00 72.69 88 HIS A C 1
ATOM 707 O O . HIS A 1 88 ? 29.463 -23.204 -45.095 1.00 72.69 88 HIS A O 1
ATOM 713 N N . PRO A 1 89 ? 30.586 -23.074 -47.044 1.00 66.75 89 PRO A N 1
ATOM 714 C CA . PRO A 1 89 ? 31.804 -23.732 -46.553 1.00 66.75 89 PRO A CA 1
ATOM 715 C C . PRO A 1 89 ? 32.520 -22.943 -45.443 1.00 66.75 89 PRO A C 1
ATOM 717 O O . PRO A 1 89 ? 33.193 -23.534 -44.605 1.00 66.75 89 PRO A O 1
ATOM 720 N N . ASN A 1 90 ? 32.311 -21.624 -45.377 1.00 66.75 90 ASN A N 1
ATOM 721 C CA . ASN A 1 90 ? 32.873 -20.755 -44.335 1.00 66.75 90 ASN A CA 1
ATOM 722 C C . ASN A 1 90 ? 31.986 -20.621 -43.086 1.00 66.75 90 ASN A C 1
ATOM 724 O O . ASN A 1 90 ? 32.363 -19.925 -42.141 1.00 66.75 90 ASN A O 1
ATOM 728 N N . ASN A 1 91 ? 30.812 -21.261 -43.051 1.00 64.56 91 ASN A N 1
ATOM 729 C CA . ASN A 1 91 ? 29.923 -21.185 -41.897 1.00 64.56 91 ASN A CA 1
ATOM 730 C C . ASN A 1 91 ? 30.454 -22.073 -40.760 1.00 64.56 91 ASN A C 1
ATOM 732 O O . ASN A 1 91 ? 30.125 -23.257 -40.654 1.00 64.56 91 ASN A O 1
ATOM 736 N N . LYS A 1 92 ? 31.291 -21.488 -39.897 1.00 66.62 92 LYS A N 1
ATOM 737 C CA . LYS A 1 92 ? 31.681 -22.081 -38.616 1.00 66.62 92 LYS A CA 1
ATOM 738 C C . LYS A 1 92 ? 30.476 -22.035 -37.674 1.00 66.62 92 LYS A C 1
ATOM 740 O O . LYS A 1 92 ? 30.375 -21.146 -36.832 1.00 66.62 92 LYS A O 1
ATOM 745 N N . VAL A 1 93 ? 29.563 -22.998 -37.798 1.00 60.00 93 VAL A N 1
ATOM 746 C CA . VAL A 1 93 ? 28.595 -23.274 -36.730 1.00 60.00 93 VAL A CA 1
ATOM 747 C C . VAL A 1 93 ? 29.430 -23.618 -35.503 1.00 60.00 93 VAL A C 1
ATOM 749 O O . VAL A 1 93 ? 30.122 -24.635 -35.508 1.00 60.00 93 VAL A O 1
ATOM 752 N N . LYS A 1 94 ? 29.439 -22.747 -34.486 1.00 58.03 94 LYS A N 1
ATOM 753 C CA . LYS A 1 94 ? 30.027 -23.074 -33.185 1.00 58.03 94 LYS A CA 1
ATOM 754 C C . LYS A 1 94 ? 29.327 -24.345 -32.704 1.00 58.03 94 LYS A C 1
ATOM 756 O O . LYS A 1 94 ? 28.175 -24.299 -32.296 1.00 58.03 94 LYS A O 1
ATOM 761 N N . THR A 1 95 ? 30.013 -25.476 -32.808 1.00 57.69 95 THR A N 1
ATOM 762 C CA . THR A 1 95 ? 29.547 -26.791 -32.346 1.00 57.69 95 THR A CA 1
ATOM 763 C C . THR A 1 95 ? 29.473 -26.873 -30.829 1.00 57.69 95 THR A C 1
ATOM 765 O O . THR A 1 95 ? 28.944 -27.842 -30.296 1.00 57.69 95 THR A O 1
ATOM 768 N N . ASP A 1 96 ? 29.987 -25.851 -30.150 1.00 49.12 96 ASP A N 1
ATOM 769 C CA . ASP A 1 96 ? 30.053 -25.781 -28.711 1.00 49.12 96 ASP A CA 1
ATOM 770 C C . ASP A 1 96 ? 29.060 -24.743 -28.147 1.00 49.12 96 ASP A C 1
ATOM 772 O O . ASP A 1 96 ? 29.350 -23.538 -28.149 1.00 49.12 96 ASP A O 1
ATOM 776 N N . PRO A 1 97 ? 27.880 -25.177 -27.664 1.00 56.41 97 PRO A N 1
ATOM 777 C CA . PRO A 1 97 ? 26.989 -24.328 -26.881 1.00 56.41 97 PRO A CA 1
ATOM 778 C C . PRO A 1 97 ? 27.559 -23.957 -25.496 1.00 56.41 97 PRO A C 1
ATOM 780 O O . PRO A 1 97 ? 26.943 -23.149 -24.806 1.00 56.41 97 PRO A O 1
ATOM 783 N N . GLN A 1 98 ? 28.737 -24.455 -25.078 1.00 54.84 98 GLN A N 1
ATOM 784 C CA . GLN A 1 98 ? 29.280 -24.212 -23.730 1.00 54.84 98 GLN A CA 1
ATOM 785 C C . GLN A 1 98 ? 29.750 -22.775 -23.453 1.00 54.84 98 GLN A C 1
ATOM 787 O O . GLN A 1 98 ? 30.103 -22.465 -22.316 1.00 54.84 98 GLN A O 1
ATOM 792 N N . LYS A 1 99 ? 29.735 -21.857 -24.433 1.00 52.88 99 LYS A N 1
ATOM 793 C CA . LYS A 1 99 ? 30.028 -20.430 -24.174 1.00 52.88 99 LYS A CA 1
ATOM 794 C C . LYS A 1 99 ? 28.814 -19.575 -23.805 1.00 52.88 99 LYS A C 1
ATOM 796 O O . LYS A 1 99 ? 29.007 -18.411 -23.460 1.00 52.88 99 LYS A O 1
ATOM 801 N N . ALA A 1 100 ? 27.599 -20.120 -23.812 1.00 54.28 100 ALA A N 1
ATOM 802 C CA . ALA A 1 100 ? 26.484 -19.507 -23.094 1.00 54.28 100 ALA A CA 1
ATOM 803 C C . ALA A 1 100 ? 26.458 -20.099 -21.678 1.00 54.28 100 ALA A C 1
ATOM 805 O O . ALA A 1 100 ? 25.747 -21.056 -21.401 1.00 54.28 100 ALA A O 1
ATOM 806 N N . VAL A 1 101 ? 27.304 -19.566 -20.792 1.00 59.06 101 VAL A N 1
ATOM 807 C CA . VAL A 1 101 ? 27.364 -19.988 -19.378 1.00 59.06 101 VAL A CA 1
ATOM 808 C C . VAL A 1 101 ? 26.075 -19.614 -18.624 1.00 59.06 101 VAL A C 1
ATOM 810 O O . VAL A 1 101 ? 25.823 -20.140 -17.544 1.00 59.06 101 VAL A O 1
ATOM 813 N N . ASP A 1 102 ? 25.242 -18.734 -19.191 1.00 67.44 102 ASP A N 1
ATOM 814 C CA . ASP A 1 102 ? 23.985 -18.301 -18.584 1.00 67.44 102 ASP A CA 1
ATOM 815 C C . ASP A 1 102 ? 22.802 -19.111 -19.138 1.00 67.44 102 ASP A C 1
ATOM 817 O O . ASP A 1 102 ? 22.659 -19.297 -20.351 1.00 67.44 102 ASP A O 1
ATOM 821 N N . GLN A 1 103 ? 21.952 -19.601 -18.235 1.00 77.69 103 GLN A N 1
ATOM 822 C CA . GLN A 1 103 ? 20.733 -20.324 -18.588 1.00 77.69 103 GLN A CA 1
ATOM 823 C C . GLN A 1 103 ? 19.847 -19.425 -19.470 1.00 77.69 103 GLN A C 1
ATOM 825 O O . GLN A 1 103 ? 19.743 -18.226 -19.192 1.00 77.69 103 GLN A O 1
ATOM 830 N N . PRO A 1 104 ? 19.187 -19.955 -20.518 1.00 80.06 104 PRO A N 1
ATOM 831 C CA . PRO A 1 104 ? 18.270 -19.154 -21.319 1.00 80.06 104 PRO A CA 1
ATOM 832 C C . PRO A 1 104 ? 17.186 -18.543 -20.424 1.00 80.06 104 PRO A C 1
ATOM 834 O O . PRO A 1 104 ? 16.421 -19.257 -19.776 1.00 80.06 104 PRO A O 1
ATOM 837 N N . LYS A 1 105 ? 17.126 -17.209 -20.390 1.00 80.69 105 LYS A N 1
ATOM 838 C CA . LYS A 1 105 ? 16.124 -16.455 -19.631 1.00 80.69 105 LYS A CA 1
ATOM 839 C C . LYS A 1 105 ? 14.901 -16.210 -20.503 1.00 80.69 105 LYS A C 1
ATOM 841 O O . LYS A 1 105 ? 15.017 -15.741 -21.635 1.00 80.69 105 LYS A O 1
ATOM 846 N N . GLN A 1 106 ? 13.720 -16.511 -19.970 1.00 88.56 106 GLN A N 1
ATOM 847 C CA . GLN A 1 106 ? 12.470 -16.184 -20.643 1.00 88.56 106 GLN A CA 1
ATOM 848 C C . GLN A 1 106 ? 12.198 -14.679 -20.521 1.00 88.56 106 GLN A C 1
ATOM 850 O O . GLN A 1 106 ? 11.922 -14.187 -19.431 1.00 88.56 106 GLN A O 1
ATOM 855 N N . LEU A 1 107 ? 12.241 -13.958 -21.643 1.00 87.38 107 LEU A N 1
ATOM 856 C CA . LEU A 1 107 ? 11.858 -12.545 -21.691 1.00 87.38 107 LEU A CA 1
ATOM 857 C C . LEU A 1 107 ? 10.332 -12.387 -21.670 1.00 87.38 107 LEU A C 1
ATOM 859 O O . LEU A 1 107 ? 9.610 -13.237 -22.199 1.00 87.38 107 LEU A O 1
ATOM 863 N N . PHE A 1 108 ? 9.854 -11.280 -21.094 1.00 87.75 108 PHE A N 1
ATOM 864 C CA . PHE A 1 108 ? 8.430 -10.920 -21.008 1.00 87.75 108 PHE A CA 1
ATOM 865 C C . PHE A 1 108 ? 7.556 -11.996 -20.343 1.00 87.75 108 PHE A C 1
ATOM 867 O O . PHE A 1 108 ? 6.383 -12.160 -20.695 1.00 87.75 108 PHE A O 1
ATOM 874 N N . TRP A 1 109 ? 8.120 -12.767 -19.411 1.00 87.50 109 TRP A N 1
ATOM 875 C CA . TRP A 1 109 ? 7.389 -13.817 -18.703 1.00 87.50 109 TRP A CA 1
ATOM 876 C C . TRP A 1 109 ? 6.265 -13.235 -17.838 1.00 87.50 109 TRP A C 1
ATOM 878 O O . TRP A 1 109 ? 5.260 -13.906 -17.628 1.00 87.50 109 TRP A O 1
ATOM 888 N N . GLU A 1 110 ? 6.382 -11.974 -17.424 1.00 86.62 110 GLU A N 1
ATOM 889 C CA . GLU A 1 110 ? 5.394 -11.225 -16.645 1.00 86.62 110 GLU A CA 1
ATOM 890 C C . GLU A 1 110 ? 4.054 -11.106 -17.380 1.00 86.62 110 GLU A C 1
ATOM 892 O O . GLU A 1 110 ? 3.000 -11.022 -16.756 1.00 86.62 110 GLU A O 1
ATOM 897 N N . ARG A 1 111 ? 4.058 -11.203 -18.718 1.00 85.19 111 ARG A N 1
ATOM 898 C CA . ARG A 1 111 ? 2.823 -11.273 -19.511 1.00 85.19 111 ARG A CA 1
ATOM 899 C C . ARG A 1 111 ? 1.987 -12.509 -19.197 1.00 85.19 111 ARG A C 1
ATOM 901 O O . ARG A 1 111 ? 0.777 -12.466 -19.389 1.00 85.19 111 ARG A O 1
ATOM 908 N N . LYS A 1 112 ? 2.596 -13.598 -18.715 1.00 87.62 112 LYS A N 1
ATOM 909 C CA . LYS A 1 112 ? 1.859 -14.797 -18.279 1.00 87.62 112 LYS A CA 1
ATOM 910 C C . LYS A 1 112 ? 0.974 -14.523 -17.063 1.00 87.62 112 LYS A C 1
ATOM 912 O O . LYS A 1 112 ? 0.051 -15.287 -16.823 1.00 87.62 112 LYS A O 1
ATOM 917 N N . LEU A 1 113 ? 1.248 -13.450 -16.320 1.00 85.06 113 LEU A N 1
ATOM 918 C CA . LEU A 1 113 ? 0.431 -13.011 -15.190 1.00 85.06 113 LEU A CA 1
ATOM 919 C C . LEU A 1 113 ? -0.722 -12.095 -15.624 1.00 85.06 113 LEU A C 1
ATOM 921 O O . LEU A 1 113 ? -1.540 -11.697 -14.799 1.00 85.06 113 LEU A O 1
ATOM 925 N N . ASN A 1 114 ? -0.808 -11.742 -16.909 1.00 84.62 114 ASN A N 1
ATOM 926 C CA . ASN A 1 114 ? -1.896 -10.913 -17.402 1.00 84.62 114 ASN A CA 1
ATOM 927 C C . ASN A 1 114 ? -3.238 -11.655 -17.292 1.00 84.62 114 ASN A C 1
ATOM 929 O O . ASN A 1 114 ? -3.330 -12.837 -17.614 1.00 84.62 114 ASN A O 1
ATOM 933 N N . GLY A 1 115 ? -4.281 -10.947 -16.858 1.00 83.56 115 GLY A N 1
ATOM 934 C CA . GLY A 1 115 ? -5.599 -11.528 -16.581 1.00 83.56 115 GLY A CA 1
ATOM 935 C C . GLY A 1 115 ? -5.741 -12.141 -15.185 1.00 83.56 115 GLY A C 1
ATOM 936 O O . GLY A 1 115 ? -6.861 -12.446 -14.784 1.00 83.56 115 GLY A O 1
ATOM 937 N N . LEU A 1 116 ? -4.649 -12.262 -14.422 1.00 86.38 116 LEU A N 1
ATOM 938 C CA . LEU A 1 116 ? -4.721 -12.578 -13.000 1.00 86.38 116 LEU A CA 1
ATOM 939 C C . LEU A 1 116 ? -5.010 -11.301 -12.207 1.00 86.38 116 LEU A C 1
ATOM 941 O O . LEU A 1 116 ? -4.441 -10.240 -12.473 1.00 86.38 116 LEU A O 1
ATOM 945 N N . ASN A 1 117 ? -5.896 -11.416 -11.225 1.00 86.50 117 ASN A N 1
ATOM 946 C CA . ASN A 1 117 ? -6.247 -10.339 -10.314 1.00 86.50 117 ASN A CA 1
ATOM 947 C C . ASN A 1 117 ? -6.098 -10.826 -8.873 1.00 86.50 117 ASN A C 1
ATOM 949 O O . ASN A 1 117 ? -6.363 -11.992 -8.585 1.00 86.50 117 ASN A O 1
ATOM 953 N N . ALA A 1 118 ? -5.678 -9.927 -7.986 1.00 85.94 118 ALA A N 1
ATOM 954 C CA . ALA A 1 118 ? -5.681 -10.187 -6.556 1.00 85.94 118 ALA A CA 1
ATOM 955 C C . ALA A 1 118 ? -7.074 -9.896 -5.986 1.00 85.94 118 ALA A C 1
ATOM 957 O O . ALA A 1 118 ? -7.710 -8.915 -6.377 1.00 85.94 118 ALA A O 1
ATOM 958 N N . PHE A 1 119 ? -7.517 -10.747 -5.067 1.00 89.25 119 PHE A N 1
ATOM 959 C CA . PHE A 1 119 ? -8.755 -10.588 -4.315 1.00 89.25 119 PHE A CA 1
ATOM 960 C C . PHE A 1 119 ? -8.417 -10.529 -2.827 1.00 89.25 119 PHE A C 1
ATOM 962 O O . PHE A 1 119 ? -7.477 -11.194 -2.385 1.00 89.25 119 PHE A O 1
ATOM 969 N N . ASP A 1 120 ? -9.143 -9.702 -2.085 1.00 90.88 120 ASP A N 1
ATOM 970 C CA . ASP A 1 120 ? -9.025 -9.628 -0.630 1.00 90.88 120 ASP A CA 1
ATOM 971 C C . ASP A 1 120 ? -9.741 -10.816 0.049 1.00 90.88 120 ASP A C 1
ATOM 973 O O . ASP A 1 120 ? -10.421 -11.606 -0.606 1.00 90.88 120 ASP A O 1
ATOM 977 N N . ILE A 1 121 ? -9.612 -10.944 1.372 1.00 93.06 121 ILE A N 1
ATOM 978 C CA . ILE A 1 121 ? -10.283 -11.948 2.213 1.00 93.06 121 ILE A CA 1
ATOM 979 C C . ILE A 1 121 ? -11.810 -11.895 2.035 1.00 93.06 121 ILE A C 1
ATOM 981 O O . ILE A 1 121 ? -12.471 -12.924 2.133 1.00 93.06 121 ILE A O 1
ATOM 985 N N . ALA A 1 122 ? -12.363 -10.717 1.734 1.00 93.62 122 ALA A N 1
ATOM 986 C CA . ALA A 1 122 ? -13.778 -10.520 1.416 1.00 93.62 122 ALA A CA 1
ATOM 987 C C . ALA A 1 122 ? -14.149 -10.862 -0.047 1.00 93.62 122 ALA A C 1
ATOM 989 O O . ALA A 1 122 ? -15.246 -10.534 -0.486 1.00 93.62 122 ALA A O 1
ATOM 990 N N . GLU A 1 123 ? -13.239 -11.474 -0.813 1.00 89.12 123 GLU A N 1
ATOM 991 C CA . GLU A 1 123 ? -13.376 -11.774 -2.250 1.00 89.12 123 GLU A CA 1
ATOM 992 C C . GLU A 1 123 ? -13.600 -10.536 -3.138 1.00 89.12 123 GLU A C 1
ATOM 994 O O . GLU A 1 123 ? -13.989 -10.639 -4.303 1.00 89.12 123 GLU A O 1
ATOM 999 N N . GLU A 1 124 ? -13.297 -9.344 -2.625 1.00 90.12 124 GLU A N 1
ATOM 1000 C CA . GLU A 1 124 ? -13.351 -8.111 -3.399 1.00 90.12 124 GLU A CA 1
ATOM 1001 C C . GLU A 1 124 ? -12.085 -7.934 -4.238 1.00 90.12 124 GLU A C 1
ATOM 1003 O O . GLU A 1 124 ? -10.963 -8.197 -3.795 1.00 90.12 124 GLU A O 1
ATOM 1008 N N . LEU A 1 125 ? -12.266 -7.479 -5.479 1.00 87.06 125 LEU A N 1
ATOM 1009 C CA . LEU A 1 125 ? -11.165 -7.205 -6.393 1.00 87.06 125 LEU A CA 1
ATOM 1010 C C . LEU A 1 125 ? -10.269 -6.105 -5.815 1.00 87.06 125 LEU A C 1
ATOM 1012 O O . LEU A 1 125 ? -10.694 -4.957 -5.675 1.00 87.06 125 LEU A O 1
ATOM 1016 N N . VAL A 1 126 ? -8.996 -6.424 -5.579 1.00 85.69 126 VAL A N 1
ATOM 1017 C CA . VAL A 1 126 ? -8.014 -5.428 -5.147 1.00 85.69 126 VAL A CA 1
ATOM 1018 C C . VAL A 1 126 ? -7.811 -4.428 -6.278 1.00 85.69 126 VAL A C 1
ATOM 1020 O O . VAL A 1 126 ? -7.332 -4.770 -7.368 1.00 85.69 126 VAL A O 1
ATOM 1023 N N . LYS A 1 127 ? -8.189 -3.172 -6.019 1.00 83.69 127 LYS A N 1
ATOM 1024 C CA . LYS A 1 127 ? -8.027 -2.086 -6.983 1.00 83.69 127 LYS A CA 1
ATOM 1025 C C . LYS A 1 127 ? -6.547 -1.931 -7.324 1.00 83.69 127 LYS A C 1
ATOM 1027 O O . LYS A 1 127 ? -5.692 -1.816 -6.448 1.00 83.69 127 LYS A O 1
ATOM 1032 N N . THR A 1 128 ? -6.244 -1.892 -8.616 1.00 76.50 128 THR A N 1
ATOM 1033 C CA . THR A 1 128 ? -4.896 -1.572 -9.077 1.00 76.50 128 THR A CA 1
ATOM 1034 C C . THR A 1 128 ? -4.519 -0.143 -8.733 1.00 76.50 128 THR A C 1
ATOM 1036 O O . THR A 1 128 ? -5.326 0.770 -8.895 1.00 76.50 128 THR A O 1
ATOM 1039 N N . MET A 1 129 ? -3.276 0.036 -8.295 1.00 81.44 129 MET A N 1
ATOM 1040 C CA . MET A 1 129 ? -2.691 1.349 -8.061 1.00 81.44 129 MET A CA 1
ATOM 1041 C C . MET A 1 129 ? -2.599 2.140 -9.371 1.00 81.44 129 MET A C 1
ATOM 1043 O O . MET A 1 129 ? -2.134 1.607 -10.379 1.00 81.44 129 MET A O 1
ATOM 1047 N N . ASP A 1 130 ? -2.996 3.411 -9.324 1.00 85.94 130 ASP A N 1
ATOM 1048 C CA . ASP A 1 130 ? -2.790 4.355 -10.420 1.00 85.94 130 ASP A CA 1
ATOM 1049 C C . ASP A 1 130 ? -1.312 4.766 -10.454 1.00 85.94 130 ASP A C 1
ATOM 1051 O O . ASP A 1 130 ? -0.749 5.202 -9.445 1.00 85.94 130 ASP A O 1
ATOM 1055 N N . LEU A 1 131 ? -0.658 4.595 -11.605 1.00 87.25 131 LEU A N 1
ATOM 1056 C CA . LEU A 1 131 ? 0.773 4.863 -11.727 1.00 87.25 131 LEU A CA 1
ATOM 1057 C C . LEU A 1 131 ? 1.067 6.349 -11.973 1.00 87.25 131 LEU A C 1
ATOM 1059 O O . LEU A 1 131 ? 0.325 7.029 -12.688 1.00 87.25 131 LEU A O 1
ATOM 1063 N N . PRO A 1 132 ? 2.180 6.876 -11.428 1.00 86.88 132 PRO A N 1
ATOM 1064 C CA . PRO A 1 132 ? 2.615 8.230 -11.734 1.00 86.88 132 PRO A CA 1
ATOM 1065 C C . PRO A 1 132 ? 2.986 8.351 -13.216 1.00 86.88 132 PRO A C 1
ATOM 1067 O O . PRO A 1 132 ? 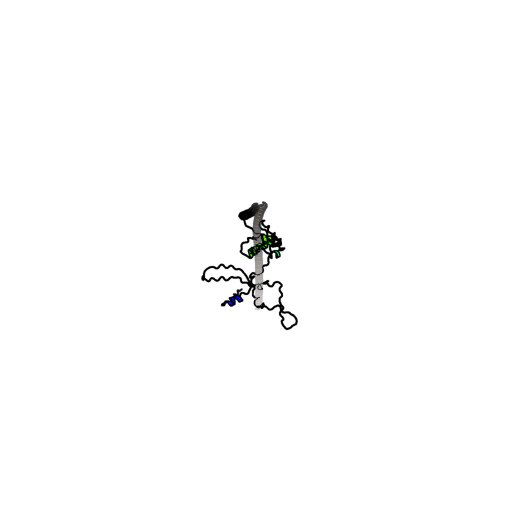3.567 7.440 -13.801 1.00 86.88 132 PRO A O 1
ATOM 1070 N N . LYS A 1 133 ? 2.730 9.522 -13.816 1.00 82.12 133 LYS A N 1
ATOM 1071 C CA . LYS A 1 133 ? 2.952 9.783 -15.255 1.00 82.12 133 LYS A CA 1
ATOM 1072 C C . LYS A 1 133 ? 4.388 9.523 -15.733 1.00 82.12 133 LYS A C 1
ATOM 1074 O O . LYS A 1 133 ? 4.596 9.279 -16.916 1.00 82.12 133 LYS A O 1
ATOM 1079 N N . GLY A 1 134 ? 5.369 9.610 -14.832 1.00 84.00 134 GLY A N 1
ATOM 1080 C CA . GLY A 1 134 ? 6.775 9.334 -15.136 1.00 84.00 134 GLY A CA 1
ATOM 1081 C C . GLY A 1 134 ? 7.111 7.844 -15.249 1.00 84.00 134 GLY A C 1
ATOM 1082 O O . GLY A 1 134 ? 8.141 7.499 -15.821 1.00 84.00 134 GLY A O 1
ATOM 1083 N N . LEU A 1 135 ? 6.253 6.956 -14.737 1.00 89.88 135 LEU A N 1
ATOM 1084 C CA . LEU A 1 135 ? 6.473 5.516 -14.759 1.00 89.88 135 LEU A CA 1
ATOM 1085 C C . LEU A 1 135 ? 5.720 4.894 -15.935 1.00 89.88 135 LEU A C 1
ATOM 1087 O O . LEU A 1 135 ? 4.553 4.527 -15.836 1.00 89.88 135 LEU A O 1
ATOM 1091 N N . GLN A 1 136 ? 6.414 4.780 -17.063 1.00 90.81 136 GLN A N 1
ATOM 1092 C CA . GLN A 1 136 ? 5.868 4.212 -18.291 1.00 90.81 136 GLN A CA 1
ATOM 1093 C C . GLN A 1 136 ? 6.521 2.865 -18.584 1.00 90.81 136 GLN A C 1
ATOM 1095 O O . GLN A 1 136 ? 7.738 2.723 -18.471 1.00 90.81 136 GLN A O 1
ATOM 1100 N N . GLY A 1 137 ? 5.734 1.869 -18.976 1.00 90.81 137 GLY A N 1
ATOM 1101 C CA . GLY A 1 137 ? 6.279 0.572 -19.357 1.00 90.81 137 GLY A CA 1
ATOM 1102 C C . GLY A 1 137 ? 6.697 0.514 -20.825 1.00 90.81 137 GLY A C 1
ATOM 1103 O O . GLY A 1 137 ? 6.244 1.303 -21.655 1.00 90.81 137 GLY A O 1
ATOM 1104 N N . VAL A 1 138 ? 7.595 -0.416 -21.141 1.00 89.69 138 VAL A N 1
ATOM 1105 C CA . VAL A 1 138 ? 8.163 -0.603 -22.481 1.00 89.69 138 VAL A CA 1
ATOM 1106 C C . VAL A 1 138 ? 8.101 -2.068 -22.899 1.00 89.69 138 VAL A C 1
ATOM 1108 O O . VAL A 1 138 ? 8.222 -2.977 -22.083 1.00 89.69 138 VAL A O 1
ATOM 1111 N N . GLY A 1 139 ? 7.941 -2.302 -24.201 1.00 84.81 139 GLY A N 1
ATOM 1112 C CA . GLY A 1 139 ? 7.834 -3.642 -24.771 1.00 84.81 139 GLY A CA 1
ATOM 1113 C C . GLY A 1 139 ? 6.405 -4.030 -25.172 1.00 84.81 139 GLY A C 1
ATOM 1114 O O . GLY A 1 139 ? 5.482 -3.214 -25.127 1.00 84.81 139 GLY A O 1
ATOM 1115 N N . PRO A 1 140 ? 6.215 -5.270 -25.645 1.00 80.75 140 PRO A N 1
ATOM 1116 C CA . PRO A 1 140 ? 4.957 -5.704 -26.237 1.00 80.75 140 PRO A CA 1
ATOM 1117 C C . PRO A 1 140 ? 3.851 -5.855 -25.185 1.00 80.75 140 PRO A C 1
ATOM 1119 O O . PRO A 1 140 ? 4.040 -6.540 -24.182 1.00 80.75 140 PRO A O 1
ATOM 1122 N N . ALA A 1 141 ? 2.669 -5.296 -25.478 1.00 72.81 141 ALA A N 1
ATOM 1123 C CA . ALA A 1 141 ? 1.464 -5.388 -24.644 1.00 72.81 141 ALA A CA 1
ATOM 1124 C C . ALA A 1 141 ? 1.678 -4.914 -23.192 1.00 72.81 141 ALA A C 1
ATOM 1126 O O . ALA A 1 141 ? 1.341 -5.617 -22.241 1.00 72.81 141 ALA A O 1
ATOM 1127 N N . CYS A 1 142 ? 2.255 -3.720 -23.043 1.00 79.25 142 CYS A N 1
ATOM 1128 C CA . CYS A 1 142 ? 2.477 -3.085 -21.752 1.00 79.25 142 CYS A CA 1
ATOM 1129 C C . CYS A 1 142 ? 1.159 -2.597 -21.125 1.00 79.25 142 CYS A C 1
ATOM 1131 O O . CYS A 1 142 ? 0.491 -1.724 -21.675 1.00 79.25 142 CYS A O 1
ATOM 1133 N N . SER A 1 143 ? 0.826 -3.128 -19.951 1.00 88.31 143 SER A N 1
ATOM 1134 C CA . SER A 1 143 ? -0.176 -2.582 -19.029 1.00 88.31 143 SER A CA 1
ATOM 1135 C C . SER A 1 143 ? 0.465 -2.223 -17.687 1.00 88.31 143 SER A C 1
ATOM 1137 O O . SER A 1 143 ? 1.485 -2.807 -17.310 1.00 88.31 143 SER A O 1
ATOM 1139 N N . ASP A 1 144 ? -0.163 -1.330 -16.925 1.00 89.88 144 ASP A N 1
ATOM 1140 C CA . ASP A 1 144 ? 0.317 -0.905 -15.601 1.00 89.88 144 ASP A CA 1
ATOM 1141 C C . ASP A 1 144 ? 0.520 -2.090 -14.644 1.00 89.88 144 ASP A C 1
ATOM 1143 O O . ASP A 1 144 ? 1.506 -2.157 -13.912 1.00 89.88 144 ASP A O 1
ATOM 1147 N N . LYS A 1 145 ? -0.355 -3.101 -14.730 1.00 88.50 145 LYS A N 1
ATOM 1148 C CA . LYS A 1 145 ? -0.223 -4.367 -13.993 1.00 88.50 145 LYS A CA 1
ATOM 1149 C C . LYS A 1 145 ? 1.071 -5.097 -14.353 1.00 88.50 145 LYS A C 1
ATOM 1151 O O . LYS A 1 145 ? 1.845 -5.450 -13.469 1.00 88.50 145 LYS A O 1
ATOM 1156 N N . THR A 1 146 ? 1.326 -5.299 -15.649 1.00 89.62 146 THR A N 1
ATOM 1157 C CA . THR A 1 146 ? 2.537 -5.999 -16.115 1.00 89.62 146 THR A CA 1
ATOM 1158 C C . THR A 1 146 ? 3.817 -5.227 -15.798 1.00 89.62 146 THR A C 1
ATOM 1160 O O . THR A 1 146 ? 4.842 -5.837 -15.494 1.00 89.62 146 THR A O 1
ATOM 1163 N N . LEU A 1 147 ? 3.747 -3.894 -15.806 1.00 91.19 147 LEU A N 1
ATOM 1164 C CA . LEU A 1 147 ? 4.838 -3.008 -15.422 1.00 91.19 147 LEU A CA 1
ATOM 1165 C C . LEU A 1 147 ? 5.194 -3.176 -13.943 1.00 91.19 147 LEU A C 1
ATOM 1167 O O . LEU A 1 147 ? 6.354 -3.422 -13.613 1.00 91.19 147 LEU A O 1
ATOM 1171 N N . LEU A 1 148 ? 4.188 -3.124 -13.066 1.00 91.38 148 LEU A N 1
ATOM 1172 C CA . LEU A 1 148 ? 4.357 -3.371 -11.637 1.00 91.38 148 LEU A CA 1
ATOM 1173 C C . LEU A 1 148 ? 4.896 -4.775 -11.358 1.00 91.38 148 LEU A C 1
ATOM 1175 O O . LEU A 1 148 ? 5.817 -4.918 -10.558 1.00 91.38 148 LEU A O 1
ATOM 1179 N N . SER A 1 149 ? 4.390 -5.803 -12.048 1.00 90.31 149 SER A N 1
ATOM 1180 C CA . SER A 1 149 ? 4.913 -7.168 -11.922 1.00 90.31 149 SER A CA 1
ATOM 1181 C C . SER A 1 149 ? 6.390 -7.263 -12.313 1.00 90.31 149 SER A C 1
ATOM 1183 O O . SER A 1 149 ? 7.153 -7.944 -11.628 1.00 90.31 149 SER A O 1
ATOM 1185 N N . SER A 1 150 ? 6.816 -6.567 -13.372 1.00 91.44 150 SER A N 1
ATOM 1186 C CA . SER A 1 150 ? 8.220 -6.551 -13.805 1.00 91.44 150 SER A CA 1
ATOM 1187 C C . SER A 1 150 ? 9.121 -5.835 -12.796 1.00 91.44 150 SER A C 1
ATOM 1189 O O . SER A 1 150 ? 10.170 -6.360 -12.425 1.00 91.44 150 SER A O 1
ATOM 1191 N N . ILE A 1 151 ? 8.685 -4.683 -12.275 1.00 92.12 151 ILE A N 1
ATOM 1192 C CA . ILE A 1 151 ? 9.423 -3.936 -11.245 1.00 92.12 151 ILE A CA 1
ATOM 1193 C C . ILE A 1 151 ? 9.528 -4.753 -9.953 1.00 92.12 151 ILE A C 1
ATOM 1195 O O . ILE A 1 151 ? 10.627 -4.919 -9.429 1.00 92.12 151 ILE A O 1
ATOM 1199 N N . ALA A 1 152 ? 8.420 -5.317 -9.466 1.00 92.06 152 ALA A N 1
ATOM 1200 C CA . ALA A 1 152 ? 8.408 -6.157 -8.270 1.00 92.06 152 ALA A CA 1
ATOM 1201 C C . ALA A 1 152 ? 9.343 -7.366 -8.423 1.00 92.06 152 ALA A C 1
ATOM 1203 O O . ALA A 1 152 ? 10.142 -7.661 -7.537 1.00 92.06 152 ALA A O 1
ATOM 1204 N N . SER A 1 153 ? 9.311 -8.018 -9.588 1.00 90.19 153 SER A N 1
ATOM 1205 C CA . SER A 1 153 ? 10.189 -9.150 -9.886 1.00 90.19 153 SER A CA 1
ATOM 1206 C C . SER A 1 153 ? 11.664 -8.760 -9.913 1.00 90.19 153 SER A C 1
ATOM 1208 O O . SER A 1 153 ? 12.499 -9.496 -9.382 1.00 90.19 153 SER A O 1
ATOM 1210 N N . ALA A 1 154 ? 11.998 -7.603 -10.494 1.00 92.12 154 ALA A N 1
ATOM 1211 C CA . ALA A 1 154 ? 13.361 -7.082 -10.505 1.00 92.12 154 ALA A CA 1
ATOM 1212 C C . ALA A 1 154 ? 13.863 -6.806 -9.079 1.00 92.12 154 ALA A C 1
ATOM 1214 O O . ALA A 1 154 ? 14.952 -7.261 -8.731 1.00 92.12 154 ALA A O 1
ATOM 1215 N N . LEU A 1 155 ? 13.039 -6.162 -8.243 1.00 93.12 155 LEU A N 1
ATOM 1216 C CA . LEU A 1 155 ? 13.348 -5.870 -6.838 1.00 93.12 155 LEU A CA 1
ATOM 1217 C C . LEU A 1 155 ? 13.486 -7.133 -5.976 1.00 93.12 155 LEU A C 1
ATOM 1219 O O . LEU A 1 155 ? 14.250 -7.146 -5.016 1.00 93.12 155 LEU A O 1
ATOM 1223 N N . HIS A 1 156 ? 12.748 -8.199 -6.291 1.00 91.12 156 HIS A N 1
ATOM 1224 C CA . HIS A 1 156 ? 12.832 -9.468 -5.561 1.00 91.12 156 HIS A CA 1
ATOM 1225 C C . HIS A 1 156 ? 14.007 -10.343 -6.001 1.00 91.12 156 HIS A C 1
ATOM 1227 O O . HIS A 1 156 ? 14.564 -11.081 -5.191 1.00 91.12 156 HIS A O 1
ATOM 1233 N N . THR A 1 157 ? 14.386 -10.279 -7.277 1.00 89.81 157 THR A N 1
ATOM 1234 C CA . THR A 1 157 ? 15.418 -11.161 -7.843 1.00 89.81 157 THR A CA 1
ATOM 1235 C C . THR A 1 157 ? 16.816 -10.550 -7.752 1.00 89.81 157 THR A C 1
ATOM 1237 O O . THR A 1 157 ? 17.807 -11.280 -7.740 1.00 89.81 157 THR A O 1
ATOM 1240 N N . SER A 1 158 ? 16.920 -9.219 -7.699 1.00 87.44 158 SER A N 1
ATOM 1241 C CA . SER A 1 158 ? 18.191 -8.503 -7.744 1.00 87.44 158 SER A CA 1
ATOM 1242 C C . SER A 1 158 ? 18.230 -7.347 -6.740 1.00 87.44 158 SER A C 1
ATOM 1244 O O . SER A 1 158 ? 17.296 -6.553 -6.694 1.00 87.44 158 SER A O 1
ATOM 1246 N N . PRO A 1 159 ? 19.335 -7.176 -5.993 1.00 89.56 159 PRO A N 1
ATOM 1247 C CA . PRO A 1 159 ? 19.566 -5.988 -5.173 1.00 89.56 159 PRO A CA 1
ATOM 1248 C C . PRO A 1 159 ? 20.088 -4.788 -5.989 1.00 89.56 159 PRO A C 1
ATOM 1250 O O . PRO A 1 159 ? 20.428 -3.756 -5.414 1.00 89.56 159 PRO A O 1
ATOM 1253 N N . ALA A 1 160 ? 20.237 -4.924 -7.312 1.00 90.69 160 ALA A N 1
ATOM 1254 C CA . ALA A 1 160 ? 20.726 -3.850 -8.171 1.00 90.69 160 ALA A CA 1
ATOM 1255 C C . ALA A 1 160 ? 19.710 -2.695 -8.270 1.00 90.69 160 ALA A C 1
ATOM 1257 O O . ALA A 1 160 ? 18.501 -2.936 -8.229 1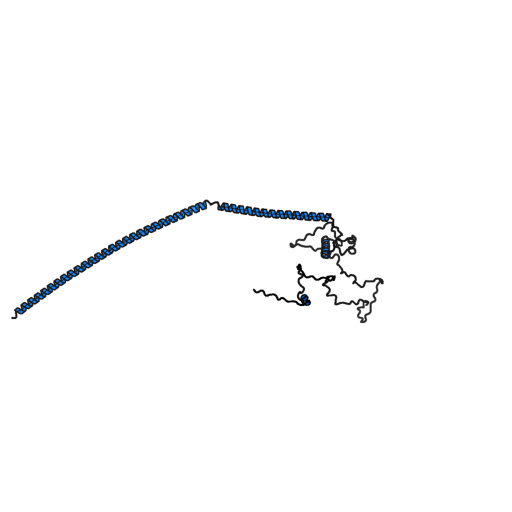.00 90.69 160 ALA A O 1
ATOM 1258 N N . PRO A 1 161 ? 20.175 -1.445 -8.448 1.00 91.25 161 PRO A N 1
ATOM 1259 C CA . PRO A 1 161 ? 19.282 -0.303 -8.587 1.00 91.25 161 PRO A CA 1
ATOM 1260 C C . PRO A 1 161 ? 18.398 -0.435 -9.832 1.00 91.25 161 PRO A C 1
ATOM 1262 O O . PRO A 1 161 ? 18.863 -0.814 -10.912 1.00 91.25 161 PRO A O 1
ATOM 1265 N N . VAL A 1 162 ? 17.125 -0.070 -9.678 1.00 92.69 162 VAL A N 1
ATOM 1266 C CA . VAL A 1 162 ? 16.157 0.002 -10.773 1.00 92.69 162 VAL A CA 1
ATOM 1267 C C . VAL A 1 162 ? 16.244 1.385 -11.407 1.00 92.69 162 VAL A C 1
ATOM 1269 O O . VAL A 1 162 ? 15.811 2.372 -10.823 1.00 92.69 162 VAL A O 1
ATOM 1272 N N . THR A 1 163 ? 16.820 1.450 -12.602 1.00 92.38 163 THR A N 1
ATOM 1273 C CA . THR A 1 163 ? 16.926 2.665 -13.423 1.00 92.38 163 THR A CA 1
ATOM 1274 C C . THR A 1 163 ? 16.028 2.613 -14.656 1.00 92.38 163 THR A C 1
ATOM 1276 O O . THR A 1 163 ? 15.739 3.651 -15.243 1.00 92.38 163 THR A O 1
ATOM 1279 N N . GLY A 1 164 ? 15.572 1.419 -15.044 1.00 92.81 164 GLY A N 1
ATOM 1280 C CA . GLY A 1 164 ? 14.773 1.189 -16.242 1.00 92.81 164 GLY A CA 1
ATOM 1281 C C . GLY A 1 164 ? 15.602 1.071 -17.522 1.00 92.81 164 GLY A C 1
ATOM 1282 O O . GLY A 1 164 ? 16.832 0.981 -17.521 1.00 92.81 164 GLY A O 1
ATOM 1283 N N . GLN A 1 165 ? 14.907 1.026 -18.654 1.00 93.25 165 GLN A N 1
ATOM 1284 C CA . GLN A 1 165 ? 15.508 0.883 -19.974 1.00 93.25 165 GLN A CA 1
ATOM 1285 C C . GLN A 1 165 ? 16.021 2.241 -20.468 1.00 93.25 165 GLN A C 1
ATOM 1287 O O . GLN A 1 165 ? 15.242 3.113 -20.852 1.00 93.25 165 GLN A O 1
ATOM 1292 N N . LEU A 1 166 ? 17.347 2.408 -20.486 1.00 89.56 166 LEU A N 1
ATOM 1293 C CA . LEU A 1 166 ? 18.016 3.647 -20.918 1.00 89.56 166 LEU A CA 1
ATOM 1294 C C . LEU A 1 166 ? 17.908 3.898 -22.431 1.00 89.56 166 LEU A C 1
ATOM 1296 O O . LEU A 1 166 ? 17.992 5.032 -22.893 1.00 89.56 166 LEU A O 1
ATOM 1300 N N . THR A 1 167 ? 17.755 2.834 -23.221 1.00 88.25 167 THR A N 1
ATOM 1301 C CA . THR A 1 167 ? 17.780 2.911 -24.684 1.00 88.25 167 THR A CA 1
ATOM 1302 C C . THR A 1 167 ? 16.369 3.049 -25.250 1.00 88.25 167 THR A C 1
ATOM 1304 O O . THR A 1 167 ? 15.586 2.103 -25.205 1.00 88.25 167 THR A O 1
ATOM 1307 N N . ALA A 1 168 ? 16.068 4.182 -25.892 1.00 85.25 168 ALA A N 1
ATOM 1308 C CA . ALA A 1 168 ? 14.781 4.401 -26.568 1.00 85.25 168 ALA A CA 1
ATOM 1309 C C . ALA A 1 168 ? 14.523 3.422 -27.736 1.00 85.25 168 ALA A C 1
ATOM 1311 O O . ALA A 1 168 ? 13.377 3.175 -28.107 1.00 85.25 168 ALA A O 1
ATOM 1312 N N . ALA A 1 169 ? 15.571 2.804 -28.296 1.00 87.56 169 ALA A N 1
ATOM 1313 C CA . ALA A 1 169 ? 15.434 1.771 -29.327 1.00 87.56 169 ALA A CA 1
ATOM 1314 C C . ALA A 1 169 ? 14.712 0.499 -28.834 1.00 87.56 169 ALA A C 1
ATOM 1316 O O . ALA A 1 169 ? 14.207 -0.264 -29.661 1.00 87.56 169 ALA A O 1
ATOM 1317 N N . VAL A 1 170 ? 14.587 0.303 -27.511 1.00 87.56 170 VAL A N 1
ATOM 1318 C CA . VAL A 1 170 ? 13.755 -0.758 -26.916 1.00 87.56 170 VAL A CA 1
ATOM 1319 C C . VAL A 1 170 ? 12.304 -0.655 -27.375 1.00 87.56 170 VAL A C 1
ATOM 1321 O O . VAL A 1 170 ? 11.680 -1.679 -27.628 1.00 87.56 170 VAL A O 1
ATOM 1324 N N . GLU A 1 171 ? 11.771 0.555 -27.559 1.00 85.81 171 GLU A N 1
ATOM 1325 C CA . GLU A 1 171 ? 10.397 0.735 -28.042 1.00 85.81 171 GLU A CA 1
ATOM 1326 C C . GLU A 1 171 ? 10.235 0.282 -29.504 1.00 85.81 171 GLU A C 1
ATOM 1328 O O . GLU A 1 171 ? 9.157 -0.146 -29.906 1.00 85.81 171 GLU A O 1
ATOM 1333 N N . LYS A 1 172 ? 11.306 0.354 -30.309 1.00 87.12 172 LYS A N 1
ATOM 1334 C CA . LYS A 1 172 ? 11.284 -0.044 -31.725 1.00 87.12 172 LYS A CA 1
ATOM 1335 C C . LYS A 1 172 ? 11.468 -1.543 -31.899 1.00 87.12 172 LYS A C 1
ATOM 1337 O O . LYS A 1 172 ? 10.738 -2.166 -32.663 1.00 87.12 172 LYS A O 1
ATOM 1342 N N . ASN A 1 173 ? 12.456 -2.117 -31.216 1.00 87.56 173 ASN A N 1
ATOM 1343 C CA . ASN A 1 173 ? 12.703 -3.552 -31.253 1.00 87.56 173 ASN A CA 1
ATOM 1344 C C . ASN A 1 173 ? 13.159 -4.062 -29.874 1.00 87.56 173 ASN A C 1
ATOM 1346 O O . ASN A 1 173 ? 14.364 -4.159 -29.606 1.00 87.56 173 ASN A O 1
ATOM 1350 N N . PRO A 1 174 ? 12.208 -4.433 -29.002 1.00 84.50 174 PRO A N 1
ATOM 1351 C CA . PRO A 1 174 ? 12.518 -4.894 -27.654 1.00 84.50 174 PRO A CA 1
ATOM 1352 C C . PRO A 1 174 ? 13.174 -6.285 -27.645 1.00 84.50 174 PRO A C 1
ATOM 1354 O O . PRO A 1 174 ? 13.695 -6.702 -26.623 1.00 84.50 174 PRO A O 1
ATOM 1357 N N . GLY A 1 175 ? 13.191 -7.024 -28.759 1.00 83.94 175 GLY A N 1
ATOM 1358 C CA . GLY A 1 175 ? 13.892 -8.312 -28.833 1.00 83.94 175 GLY A CA 1
ATOM 1359 C C . GLY A 1 175 ? 15.414 -8.180 -28.941 1.00 83.94 175 GLY A C 1
ATOM 1360 O O . GLY A 1 175 ? 16.129 -9.121 -28.612 1.00 83.94 175 GLY A O 1
ATOM 1361 N N . VAL A 1 176 ? 15.906 -7.026 -29.403 1.00 85.94 176 VAL A N 1
ATOM 1362 C CA . VAL A 1 176 ? 17.336 -6.791 -29.669 1.00 85.94 176 VAL A CA 1
ATOM 1363 C C . VAL A 1 176 ? 17.948 -5.831 -28.654 1.00 85.94 176 VAL A C 1
ATOM 1365 O O . VAL A 1 176 ? 19.064 -6.052 -28.196 1.00 85.94 176 VAL A O 1
ATOM 1368 N N . TRP A 1 177 ? 17.227 -4.764 -28.304 1.00 88.94 177 TRP A N 1
ATOM 1369 C CA . TRP A 1 177 ? 17.781 -3.643 -27.536 1.00 88.94 177 TRP A CA 1
ATOM 1370 C C . TRP A 1 177 ? 17.492 -3.706 -26.036 1.00 88.94 177 TRP A C 1
ATOM 1372 O O . TRP A 1 177 ? 17.893 -2.806 -25.301 1.00 88.94 177 TRP A O 1
ATOM 1382 N N . LEU A 1 178 ? 16.769 -4.730 -25.576 1.00 90.19 178 LEU A N 1
ATOM 1383 C CA . LEU A 1 178 ? 16.343 -4.830 -24.185 1.00 90.19 178 LEU A CA 1
ATOM 1384 C C . LEU A 1 178 ? 17.507 -5.191 -23.266 1.00 90.19 178 LEU A C 1
ATOM 1386 O O . LEU A 1 178 ? 18.181 -6.205 -23.450 1.00 90.19 178 LEU A O 1
ATOM 1390 N N . ASN A 1 179 ? 17.680 -4.396 -22.214 1.00 90.62 179 ASN A N 1
ATOM 1391 C CA . ASN A 1 179 ? 18.558 -4.747 -21.116 1.00 90.62 179 ASN A CA 1
ATOM 1392 C C . ASN A 1 179 ? 17.827 -5.692 -20.152 1.00 90.62 179 ASN A C 1
ATOM 1394 O O . ASN A 1 179 ? 16.930 -5.273 -19.423 1.00 90.62 179 ASN A O 1
ATOM 1398 N N . THR A 1 180 ? 18.253 -6.955 -20.099 1.00 88.62 180 THR A N 1
ATOM 1399 C CA . THR A 1 180 ? 17.658 -7.994 -19.240 1.00 88.62 180 THR A CA 1
ATOM 1400 C C . THR A 1 180 ? 17.928 -7.806 -17.745 1.00 88.62 180 THR A C 1
ATOM 1402 O O . THR A 1 180 ? 17.382 -8.549 -16.936 1.00 88.62 180 THR A O 1
ATOM 1405 N N . SER A 1 181 ? 18.811 -6.876 -17.366 1.00 89.06 181 SER A N 1
ATOM 1406 C CA . SER A 1 181 ? 19.104 -6.552 -15.959 1.00 89.06 181 SER A CA 1
ATOM 1407 C C . SER A 1 181 ? 18.182 -5.484 -15.371 1.00 89.06 181 SER A C 1
ATOM 1409 O O . SER A 1 181 ? 18.210 -5.259 -14.164 1.00 89.06 181 SER A O 1
ATOM 1411 N N . GLN A 1 182 ? 17.386 -4.826 -16.213 1.00 93.44 182 GLN A N 1
ATOM 1412 C CA . GLN A 1 182 ? 16.457 -3.773 -15.822 1.00 93.44 182 GLN A CA 1
ATOM 1413 C C . GLN A 1 182 ? 15.027 -4.207 -16.164 1.00 93.44 182 GLN A C 1
ATOM 1415 O O . GLN A 1 182 ? 14.831 -4.948 -17.131 1.00 93.44 182 GLN A O 1
ATOM 1420 N N . PRO A 1 183 ? 14.018 -3.774 -15.392 1.00 93.19 183 PRO A N 1
ATOM 1421 C CA . PRO A 1 183 ? 12.629 -4.127 -15.658 1.00 93.19 183 PRO A CA 1
ATOM 1422 C C . PRO A 1 183 ? 12.124 -3.507 -16.966 1.00 93.19 183 PRO A C 1
ATOM 1424 O O . PRO A 1 183 ? 12.777 -2.662 -17.586 1.00 93.19 183 PRO A O 1
ATOM 1427 N N . LEU A 1 184 ? 10.929 -3.921 -17.381 1.00 91.50 184 LEU A N 1
ATOM 1428 C CA . LEU A 1 184 ? 10.244 -3.462 -18.592 1.00 91.50 184 LEU A CA 1
ATOM 1429 C C . LEU A 1 184 ? 9.643 -2.051 -18.438 1.00 91.50 184 LEU A C 1
ATOM 1431 O O . LEU A 1 184 ? 8.501 -1.808 -18.822 1.00 91.50 184 LEU A O 1
ATOM 1435 N N . CYS A 1 185 ? 10.399 -1.110 -17.871 1.00 92.88 185 CYS A N 1
ATOM 1436 C CA . CYS A 1 185 ? 10.015 0.292 -17.732 1.00 92.88 185 CYS A CA 1
ATOM 1437 C C . CYS A 1 185 ? 10.954 1.217 -18.504 1.00 92.88 185 CYS A C 1
ATOM 1439 O O . CYS A 1 185 ? 12.128 0.908 -18.701 1.00 92.88 185 CYS A O 1
ATOM 1441 N N . LYS A 1 186 ? 10.443 2.360 -18.952 1.00 92.06 186 LYS A N 1
ATOM 1442 C CA . LYS A 1 186 ? 11.261 3.445 -19.485 1.00 92.06 186 LYS A CA 1
ATOM 1443 C C . LYS A 1 186 ? 12.158 3.972 -18.376 1.00 92.06 186 LYS A C 1
ATOM 1445 O O . LYS A 1 186 ? 11.769 3.964 -17.209 1.00 92.06 186 LYS A O 1
ATOM 1450 N N . ALA A 1 187 ? 13.351 4.425 -18.743 1.00 91.75 187 ALA A N 1
ATOM 1451 C CA . ALA A 1 187 ? 14.215 5.080 -17.781 1.00 91.75 187 ALA A CA 1
ATOM 1452 C C . ALA A 1 187 ? 13.502 6.264 -17.122 1.00 91.75 187 ALA A C 1
ATOM 1454 O O . ALA A 1 187 ? 12.917 7.106 -17.807 1.00 91.75 187 ALA A O 1
ATOM 1455 N N . PHE A 1 188 ? 13.569 6.312 -15.797 1.00 90.12 188 PHE A N 1
ATOM 1456 C CA . PHE A 1 188 ? 13.021 7.392 -14.993 1.00 90.12 188 PHE A CA 1
ATOM 1457 C C . PHE A 1 188 ? 14.070 7.853 -13.985 1.00 90.12 188 PHE A C 1
ATOM 1459 O O . PHE A 1 188 ? 14.970 7.102 -13.605 1.00 90.12 188 PHE A O 1
ATOM 1466 N N . VAL A 1 189 ? 13.963 9.111 -13.574 1.00 88.94 189 VAL A N 1
ATOM 1467 C CA . VAL A 1 189 ? 14.841 9.726 -12.580 1.00 88.94 189 VAL A CA 1
ATOM 1468 C C . VAL A 1 189 ? 13.949 10.359 -11.530 1.00 88.94 189 VAL A C 1
ATOM 1470 O O . VAL A 1 189 ? 13.009 11.070 -11.874 1.00 88.94 189 VAL A O 1
ATOM 1473 N N . VAL A 1 190 ? 14.236 10.072 -10.265 1.00 90.06 190 VAL A N 1
ATOM 1474 C CA . VAL A 1 190 ? 13.547 10.697 -9.135 1.00 90.06 190 VAL A CA 1
ATOM 1475 C C . VAL A 1 190 ? 14.119 12.096 -8.953 1.00 90.06 190 VAL A C 1
ATOM 1477 O O . VAL A 1 190 ? 15.331 12.246 -8.796 1.00 90.06 190 VAL A O 1
ATOM 1480 N N . THR A 1 191 ? 13.262 13.112 -9.008 1.00 92.50 191 THR A N 1
ATOM 1481 C CA . THR A 1 191 ? 13.662 14.510 -8.811 1.00 92.50 191 THR A CA 1
ATOM 1482 C C . THR A 1 191 ? 13.484 14.937 -7.354 1.00 92.50 191 THR A C 1
ATOM 1484 O O . THR A 1 191 ? 12.678 14.356 -6.626 1.00 92.50 191 THR A O 1
ATOM 1487 N N . ASP A 1 192 ? 14.181 15.994 -6.928 1.00 95.88 192 ASP A N 1
ATOM 1488 C CA . ASP A 1 192 ? 13.990 16.569 -5.586 1.00 95.88 192 ASP A CA 1
ATOM 1489 C C . ASP A 1 192 ? 12.542 17.038 -5.356 1.00 95.88 192 ASP A C 1
ATOM 1491 O O . ASP A 1 192 ? 12.045 17.000 -4.232 1.00 95.88 192 ASP A O 1
ATOM 1495 N N . ASP A 1 193 ? 11.838 17.450 -6.417 1.00 93.75 193 ASP A N 1
ATOM 1496 C CA . ASP A 1 193 ? 10.415 17.797 -6.351 1.00 93.75 193 ASP A CA 1
ATOM 1497 C C . ASP A 1 193 ? 9.531 16.584 -6.050 1.00 93.75 193 ASP A C 1
ATOM 1499 O O . ASP A 1 193 ? 8.548 16.710 -5.318 1.00 93.75 193 ASP A O 1
ATOM 1503 N N . ASP A 1 194 ? 9.862 15.413 -6.598 1.00 91.31 194 ASP A N 1
ATOM 1504 C CA . ASP A 1 194 ? 9.130 14.175 -6.316 1.00 91.31 194 ASP A CA 1
ATOM 1505 C C . ASP A 1 194 ? 9.323 13.750 -4.857 1.00 91.31 194 ASP A C 1
ATOM 1507 O O . ASP A 1 194 ? 8.361 13.348 -4.200 1.00 91.31 194 ASP A O 1
ATOM 1511 N N . ILE A 1 195 ? 10.545 13.904 -4.332 1.00 94.62 195 ILE A N 1
ATOM 1512 C CA . ILE A 1 195 ? 10.872 13.628 -2.927 1.00 94.62 195 ILE A CA 1
ATOM 1513 C C . ILE A 1 195 ? 10.067 14.554 -2.012 1.00 94.62 195 ILE A C 1
ATOM 1515 O O . ILE A 1 195 ? 9.344 14.064 -1.147 1.00 94.62 195 ILE A O 1
ATOM 1519 N N . ARG A 1 196 ? 10.107 15.872 -2.258 1.00 97.06 196 ARG A N 1
ATOM 1520 C CA . ARG A 1 196 ? 9.350 16.861 -1.472 1.00 97.06 196 ARG A CA 1
ATOM 1521 C C . ARG A 1 196 ? 7.852 16.563 -1.452 1.00 97.06 196 ARG A C 1
ATOM 1523 O O . ARG A 1 196 ? 7.248 16.513 -0.387 1.00 97.06 196 ARG A O 1
ATOM 1530 N N . LYS A 1 197 ? 7.251 16.284 -2.616 1.00 94.50 197 LYS A N 1
ATOM 1531 C CA . LYS A 1 197 ? 5.822 15.930 -2.701 1.00 94.50 197 LYS A CA 1
ATOM 1532 C C . LYS A 1 197 ? 5.491 14.683 -1.889 1.00 94.50 197 LYS A C 1
ATOM 1534 O O . LYS A 1 197 ? 4.447 14.634 -1.242 1.00 94.50 197 LYS A O 1
ATOM 1539 N N . GLN A 1 198 ? 6.354 13.671 -1.931 1.00 94.62 198 GLN A N 1
ATOM 1540 C CA . GLN A 1 198 ? 6.139 12.445 -1.174 1.00 94.62 198 GLN A CA 1
ATOM 1541 C C . GLN A 1 198 ? 6.263 12.686 0.337 1.00 94.62 198 GLN A C 1
ATOM 1543 O O . GLN A 1 198 ? 5.465 12.149 1.106 1.00 94.62 198 GLN A O 1
ATOM 1548 N N . GLU A 1 199 ? 7.219 13.508 0.767 1.00 97.06 199 GLU A N 1
ATOM 1549 C CA . GLU A 1 199 ? 7.374 13.913 2.166 1.00 97.06 199 GLU A CA 1
ATOM 1550 C C . GLU A 1 199 ? 6.150 14.686 2.668 1.00 97.06 199 GLU A C 1
ATOM 1552 O O . GLU A 1 199 ? 5.596 14.324 3.708 1.00 97.06 199 GLU A O 1
ATOM 1557 N N . ASP A 1 200 ? 5.669 15.668 1.903 1.00 97.62 200 ASP A N 1
ATOM 1558 C CA . ASP A 1 200 ? 4.468 16.448 2.225 1.00 97.62 200 ASP A CA 1
ATOM 1559 C C . ASP A 1 200 ? 3.224 15.555 2.351 1.00 97.62 200 ASP A C 1
ATOM 1561 O O . ASP A 1 200 ? 2.427 15.704 3.282 1.00 97.62 200 ASP A O 1
ATOM 1565 N N . LEU A 1 201 ? 3.062 14.579 1.447 1.00 96.69 201 LEU A N 1
ATOM 1566 C CA . LEU A 1 201 ? 1.971 13.603 1.513 1.00 96.69 201 LEU A CA 1
ATOM 1567 C C . LEU A 1 201 ? 2.039 12.767 2.794 1.00 96.69 201 LEU A C 1
ATOM 1569 O O . LEU A 1 201 ? 1.027 12.609 3.479 1.00 96.69 201 LEU A O 1
ATOM 1573 N N . VAL A 1 202 ? 3.222 12.255 3.145 1.00 97.75 202 VAL A N 1
ATOM 1574 C CA . VAL A 1 202 ? 3.415 11.457 4.364 1.00 97.75 202 VAL A CA 1
ATOM 1575 C C . VAL A 1 202 ? 3.162 12.297 5.614 1.00 97.75 202 VAL A C 1
ATOM 1577 O O . VAL A 1 202 ? 2.478 11.832 6.526 1.00 97.75 202 VAL A O 1
ATOM 1580 N N . GLN A 1 203 ? 3.664 13.532 5.662 1.00 98.00 203 GLN A N 1
ATOM 1581 C CA . GLN A 1 203 ? 3.417 14.448 6.776 1.00 98.00 203 GLN A CA 1
ATOM 1582 C C . GLN A 1 203 ? 1.926 14.751 6.931 1.00 98.00 203 GLN A C 1
ATOM 1584 O O . GLN A 1 203 ? 1.397 14.692 8.040 1.00 98.00 203 GLN A O 1
ATOM 1589 N N . ASN A 1 204 ? 1.221 15.003 5.826 1.00 98.06 204 ASN A N 1
ATOM 1590 C CA . ASN A 1 204 ? -0.214 15.253 5.856 1.00 98.06 204 ASN A CA 1
ATOM 1591 C C . ASN A 1 204 ? -1.004 14.036 6.362 1.00 98.06 204 ASN A C 1
ATOM 1593 O O . ASN A 1 204 ? -1.907 14.190 7.180 1.00 98.06 204 ASN A O 1
ATOM 1597 N N . VAL A 1 205 ? -0.660 12.823 5.915 1.00 98.19 205 VAL A N 1
ATOM 1598 C CA . VAL A 1 205 ? -1.301 11.589 6.401 1.00 98.19 205 VAL A CA 1
ATOM 1599 C C . VAL A 1 205 ? -1.022 11.369 7.889 1.00 98.19 205 VAL A C 1
ATOM 1601 O O . VAL A 1 205 ? -1.948 11.029 8.620 1.00 98.19 205 VAL A O 1
ATOM 1604 N N . ARG A 1 206 ? 0.210 11.612 8.362 1.00 97.81 206 ARG A N 1
ATOM 1605 C CA . ARG A 1 206 ? 0.549 11.528 9.795 1.00 97.81 206 ARG A CA 1
ATOM 1606 C C . ARG A 1 206 ? -0.258 12.513 10.632 1.00 97.81 206 ARG A C 1
ATOM 1608 O O . ARG A 1 206 ? -0.870 12.093 11.602 1.00 97.81 206 ARG A O 1
ATOM 1615 N N . ARG A 1 207 ? -0.345 13.776 10.208 1.00 98.00 207 ARG A N 1
ATOM 1616 C CA . ARG A 1 207 ? -1.169 14.785 10.886 1.00 98.00 207 ARG A CA 1
ATOM 1617 C C . ARG A 1 207 ? -2.640 14.367 10.951 1.00 98.00 207 ARG A C 1
ATOM 1619 O O . ARG A 1 207 ? -3.242 14.427 12.011 1.00 98.00 207 ARG A O 1
ATOM 1626 N N . ARG A 1 208 ? -3.211 13.885 9.841 1.00 97.88 208 ARG A N 1
ATOM 1627 C CA . ARG A 1 208 ? -4.605 13.402 9.815 1.00 97.88 208 ARG A CA 1
ATOM 1628 C C . ARG A 1 208 ? -4.825 12.196 10.729 1.00 97.88 208 ARG A C 1
ATOM 1630 O O . ARG A 1 208 ? -5.898 12.061 11.305 1.00 97.88 208 ARG A O 1
ATOM 1637 N N . LEU A 1 209 ? -3.830 11.318 10.852 1.00 98.19 209 LEU A N 1
ATOM 1638 C CA . LEU A 1 209 ? -3.874 10.201 11.792 1.00 98.19 209 LEU A CA 1
ATOM 1639 C C . LEU A 1 209 ? -3.825 10.696 13.243 1.00 98.19 209 LEU A C 1
ATOM 1641 O O . LEU A 1 209 ? -4.603 10.223 14.061 1.00 98.19 209 LEU A O 1
ATOM 1645 N N . GLU A 1 210 ? -2.955 11.655 13.558 1.00 97.31 210 GLU A N 1
ATOM 1646 C CA . GLU A 1 210 ? -2.884 12.279 14.886 1.00 97.31 210 GLU A CA 1
ATOM 1647 C C . GLU A 1 210 ? -4.211 12.952 15.261 1.00 97.31 210 GLU A C 1
ATOM 1649 O O . GLU A 1 210 ? -4.711 12.738 16.361 1.00 97.31 210 GLU A O 1
ATOM 1654 N N . GLU A 1 211 ? -4.819 13.697 14.336 1.00 97.06 211 GLU A N 1
ATOM 1655 C CA . GLU A 1 211 ? -6.143 14.306 14.514 1.00 97.06 211 GLU A CA 1
ATOM 1656 C C . GLU A 1 211 ? -7.227 13.250 14.771 1.00 97.06 211 GLU A C 1
ATOM 1658 O O . GLU A 1 211 ? -8.030 13.408 15.689 1.00 97.06 211 GLU A O 1
ATOM 1663 N N . ALA A 1 212 ? -7.231 12.153 14.006 1.00 97.25 212 ALA A N 1
ATOM 1664 C CA . ALA A 1 212 ? -8.184 11.061 14.193 1.00 97.25 212 ALA A CA 1
ATOM 1665 C C . ALA A 1 212 ? -8.006 10.363 15.551 1.00 97.25 212 ALA A C 1
ATOM 1667 O O . ALA A 1 212 ? -8.993 10.091 16.225 1.00 97.25 212 ALA A O 1
ATOM 1668 N N . LEU A 1 213 ? -6.764 10.122 15.981 1.00 96.75 213 LEU A N 1
ATOM 1669 C CA . LEU A 1 213 ? -6.470 9.526 17.287 1.00 96.75 213 LEU A CA 1
ATOM 1670 C C . LEU A 1 213 ? -6.845 10.462 18.443 1.00 96.75 213 LEU A C 1
ATOM 1672 O O . LEU A 1 213 ? -7.357 10.005 19.460 1.00 96.75 213 LEU A O 1
ATOM 1676 N N . MET A 1 214 ? -6.619 11.772 18.303 1.00 96.00 214 MET A N 1
ATOM 1677 C CA . MET A 1 214 ? -7.077 12.747 19.298 1.00 96.00 214 MET A CA 1
ATOM 1678 C C . MET A 1 214 ? -8.603 12.794 19.380 1.00 96.00 214 MET A C 1
ATOM 1680 O O . MET A 1 214 ? -9.143 12.815 20.484 1.00 96.00 214 MET A O 1
ATOM 1684 N N . ALA A 1 215 ? -9.296 12.774 18.239 1.00 95.06 215 ALA A N 1
ATOM 1685 C CA . ALA A 1 215 ? -10.754 12.731 18.199 1.00 95.06 215 ALA A CA 1
ATOM 1686 C C . ALA A 1 215 ? -11.314 11.445 18.832 1.00 95.06 215 ALA A C 1
ATOM 1688 O O . ALA A 1 215 ? -12.270 11.523 19.595 1.00 95.06 215 ALA A O 1
ATOM 1689 N N . ASP A 1 216 ? -10.692 10.292 18.578 1.00 95.38 216 ASP A N 1
ATOM 1690 C CA . ASP A 1 216 ? -11.058 9.001 19.176 1.00 95.38 216 ASP A CA 1
ATOM 1691 C C . ASP A 1 216 ? -10.891 9.010 20.706 1.00 95.38 216 ASP A C 1
ATOM 1693 O O . ASP A 1 216 ? -11.799 8.635 21.448 1.00 95.38 216 ASP A O 1
ATOM 1697 N N . MET A 1 217 ? -9.774 9.558 21.204 1.00 94.19 217 MET A N 1
ATOM 1698 C CA . MET A 1 217 ? -9.570 9.749 22.645 1.00 94.19 217 MET A CA 1
ATOM 1699 C C . MET A 1 217 ? -10.628 10.671 23.267 1.00 94.19 217 MET A C 1
ATOM 1701 O O . MET A 1 217 ? -11.113 10.384 24.361 1.00 94.19 217 MET A O 1
ATOM 1705 N N . LEU A 1 218 ? -10.988 11.772 22.597 1.00 92.69 218 LEU A N 1
ATOM 1706 C CA . LEU A 1 218 ? -12.023 12.690 23.083 1.00 92.69 218 LEU A CA 1
ATOM 1707 C C . LEU A 1 218 ? -13.408 12.035 23.087 1.00 92.69 218 LEU A C 1
ATOM 1709 O O . LEU A 1 218 ? -14.112 12.163 24.085 1.00 92.69 218 LEU A O 1
ATOM 1713 N N . ALA A 1 219 ? -13.763 11.286 22.042 1.00 91.25 219 ALA A N 1
ATOM 1714 C CA . ALA A 1 219 ? -15.023 10.549 21.972 1.00 91.25 219 ALA A CA 1
ATOM 1715 C C . ALA A 1 219 ? -15.145 9.532 23.119 1.00 91.25 219 ALA A C 1
ATOM 1717 O O . ALA A 1 219 ? -16.154 9.499 23.815 1.00 91.25 219 ALA A O 1
ATOM 1718 N N . HIS A 1 220 ? -14.077 8.786 23.416 1.00 90.00 220 HIS A N 1
ATOM 1719 C CA . HIS A 1 220 ? -14.059 7.875 24.563 1.00 90.00 220 HIS A CA 1
ATOM 1720 C C . HIS A 1 220 ? -14.192 8.591 25.919 1.00 90.00 220 HIS A C 1
ATOM 1722 O O . HIS A 1 220 ? -14.808 8.064 26.851 1.00 90.00 220 HIS A O 1
ATOM 1728 N N . ILE A 1 221 ? -13.632 9.796 26.066 1.00 88.19 221 ILE A N 1
ATOM 1729 C CA . ILE A 1 221 ? -13.825 10.604 27.280 1.00 88.19 221 ILE A CA 1
ATOM 1730 C C . ILE A 1 221 ? -15.278 11.096 27.375 1.00 88.19 221 ILE A C 1
ATOM 1732 O O . ILE A 1 221 ? -15.869 11.061 28.454 1.00 88.19 221 ILE A O 1
ATOM 1736 N N . GLU A 1 222 ? -15.882 11.529 26.270 1.00 81.62 222 GLU A N 1
ATOM 1737 C CA . GLU A 1 222 ? -17.296 11.915 26.230 1.00 81.62 222 GLU A CA 1
ATOM 1738 C C . GLU A 1 222 ? -18.211 10.738 26.593 1.00 81.62 222 GLU A C 1
ATOM 1740 O O . GLU A 1 222 ? -19.056 10.896 27.470 1.00 81.62 222 GLU A O 1
ATOM 1745 N N . ASP A 1 223 ? -17.976 9.543 26.049 1.00 81.75 223 ASP A N 1
ATOM 1746 C CA . ASP A 1 223 ? -18.741 8.335 26.386 1.00 81.75 223 ASP A CA 1
ATOM 1747 C C . ASP A 1 223 ? -18.603 7.966 27.872 1.00 81.75 223 ASP A C 1
ATOM 1749 O O . ASP A 1 223 ? -19.594 7.744 28.566 1.00 81.75 223 ASP A O 1
ATOM 1753 N N . THR A 1 224 ? -17.381 7.982 28.416 1.00 80.69 224 THR A N 1
ATOM 1754 C CA . THR A 1 224 ? -17.161 7.666 29.841 1.00 80.69 224 THR A CA 1
ATOM 1755 C C . THR A 1 224 ? -17.746 8.720 30.780 1.00 80.69 224 THR A C 1
ATOM 1757 O O . THR A 1 224 ? -18.236 8.387 31.861 1.00 80.69 224 THR A O 1
ATOM 1760 N N . THR A 1 225 ? -17.717 10.000 30.398 1.00 80.56 225 THR A N 1
ATOM 1761 C CA . THR A 1 225 ? -18.349 11.074 31.178 1.00 80.56 225 THR A CA 1
ATOM 1762 C C . THR A 1 225 ? -19.869 11.055 31.056 1.00 80.56 225 THR A C 1
ATOM 1764 O O . THR A 1 225 ? -20.540 11.341 32.051 1.00 80.56 225 THR A O 1
ATOM 1767 N N . ALA A 1 226 ? -20.420 10.666 29.904 1.00 73.50 226 ALA A N 1
ATOM 1768 C CA . ALA A 1 226 ? -21.845 10.430 29.709 1.00 73.50 226 ALA A CA 1
ATOM 1769 C C . ALA A 1 226 ? -22.332 9.238 30.545 1.00 73.50 226 ALA A C 1
ATOM 1771 O O . ALA A 1 226 ? -23.323 9.380 31.259 1.00 73.50 226 ALA A O 1
ATOM 1772 N N . ASP A 1 227 ? -21.595 8.127 30.576 1.00 70.69 227 ASP A N 1
ATOM 1773 C CA . ASP A 1 227 ? -21.886 6.971 31.434 1.00 70.69 227 ASP A CA 1
ATOM 1774 C C . ASP A 1 227 ? -21.763 7.317 32.926 1.00 70.69 227 ASP A C 1
ATOM 1776 O O . ASP A 1 227 ? -22.608 6.945 33.746 1.00 70.69 227 ASP A O 1
ATOM 1780 N N . ALA A 1 228 ? -20.745 8.095 33.308 1.00 70.62 228 ALA A N 1
ATOM 1781 C CA . ALA A 1 228 ? -20.586 8.592 34.675 1.00 70.62 228 ALA A CA 1
ATOM 1782 C C . ALA A 1 228 ? -21.692 9.590 35.075 1.00 70.62 228 ALA A C 1
ATOM 1784 O O . ALA A 1 228 ? -22.064 9.685 36.247 1.00 70.62 228 ALA A O 1
ATOM 1785 N N . ALA A 1 229 ? -22.216 10.369 34.126 1.00 68.94 229 ALA A N 1
ATOM 1786 C CA . ALA A 1 229 ? -23.342 11.265 34.358 1.00 68.94 229 ALA A CA 1
ATOM 1787 C C . ALA A 1 229 ? -24.662 10.487 34.442 1.00 68.94 229 ALA A C 1
ATOM 1789 O O . ALA A 1 229 ? -25.460 10.763 35.337 1.00 68.94 229 ALA A O 1
ATOM 1790 N N . ALA A 1 230 ? -24.870 9.496 33.575 1.00 67.88 230 ALA A N 1
ATOM 1791 C CA . ALA A 1 230 ? -26.035 8.619 33.585 1.00 67.88 230 ALA A CA 1
ATOM 1792 C C . ALA A 1 230 ? -26.114 7.818 34.892 1.00 67.88 230 ALA A C 1
ATOM 1794 O O . ALA A 1 230 ? -27.137 7.866 35.569 1.00 67.88 230 ALA A O 1
ATOM 1795 N N . SER A 1 231 ? -25.008 7.210 35.326 1.00 67.56 231 SER A N 1
ATOM 1796 C CA . SER A 1 231 ? -24.925 6.503 36.614 1.00 67.56 231 SER A CA 1
ATOM 1797 C C . SER A 1 231 ? -25.157 7.425 37.818 1.00 67.56 231 SER A C 1
ATOM 1799 O O . SER A 1 231 ? -25.870 7.050 38.745 1.00 67.56 231 SER A O 1
ATOM 1801 N N . LYS A 1 232 ? -24.661 8.672 37.800 1.00 65.00 232 LYS A N 1
ATOM 1802 C CA . LYS A 1 232 ? -24.987 9.669 38.842 1.00 65.00 232 LYS A CA 1
ATOM 1803 C C . LYS A 1 232 ? -26.454 10.095 38.830 1.00 65.00 232 LYS A C 1
ATOM 1805 O O . LYS A 1 232 ? -26.991 10.450 39.879 1.00 65.00 232 LYS A O 1
ATOM 1810 N N . VAL A 1 233 ? -27.101 10.128 37.665 1.00 64.06 233 VAL A N 1
ATOM 1811 C CA . VAL A 1 233 ? -28.535 10.424 37.554 1.00 64.06 233 VAL A CA 1
ATOM 1812 C C . VAL A 1 233 ? -29.356 9.246 38.072 1.00 64.06 233 VAL A C 1
ATOM 1814 O O . VAL A 1 233 ? -30.271 9.482 38.857 1.00 64.06 233 VAL A O 1
ATOM 1817 N N . GLU A 1 234 ? -28.996 8.009 37.729 1.00 59.44 234 GLU A N 1
ATOM 1818 C CA . GLU A 1 234 ? -29.621 6.797 38.273 1.00 59.44 234 GLU A CA 1
ATOM 1819 C C . GLU A 1 234 ? -29.460 6.719 39.796 1.00 59.44 234 GLU A C 1
ATOM 1821 O O . GLU A 1 234 ? -30.459 6.611 40.505 1.00 59.44 234 GLU A O 1
ATOM 1826 N N . GLU A 1 235 ? -28.251 6.925 40.325 1.00 59.72 235 GLU A N 1
ATOM 1827 C CA . GLU A 1 235 ? -27.989 6.918 41.771 1.00 59.72 235 GLU A CA 1
ATOM 1828 C C . GLU A 1 235 ? -28.755 8.036 42.501 1.00 59.72 235 GLU A C 1
ATOM 1830 O O . GLU A 1 235 ? -29.279 7.844 43.599 1.00 59.72 235 GLU A O 1
ATOM 1835 N N . LYS A 1 236 ? -28.896 9.216 41.882 1.00 58.34 236 LYS A N 1
ATOM 1836 C CA . LYS A 1 236 ? -29.652 10.343 42.452 1.00 58.34 236 LYS A CA 1
ATOM 1837 C C . LYS A 1 236 ? -31.168 10.142 42.371 1.00 58.34 236 LYS A C 1
ATOM 1839 O O . LYS A 1 236 ? -31.886 10.647 43.238 1.00 58.34 236 LYS A O 1
ATOM 1844 N N . VAL A 1 237 ? -31.671 9.438 41.358 1.00 63.22 237 VAL A N 1
ATOM 1845 C CA . VAL A 1 237 ? -33.081 9.026 41.259 1.00 63.22 237 VAL A CA 1
ATOM 1846 C C . VAL A 1 237 ? -33.381 7.946 42.297 1.00 63.22 237 VAL A C 1
ATOM 1848 O O . VAL A 1 237 ? -34.379 8.057 43.007 1.00 63.22 237 VAL A O 1
ATOM 1851 N N . GLU A 1 238 ? -32.483 6.980 42.479 1.00 59.53 238 GLU A N 1
ATOM 1852 C CA . GLU A 1 238 ? -32.610 5.914 43.474 1.00 59.53 238 GLU A CA 1
ATOM 1853 C C . GLU A 1 238 ? -32.501 6.443 44.914 1.00 59.53 238 GLU A C 1
ATOM 1855 O O . GLU A 1 238 ? -33.338 6.123 45.758 1.00 59.53 238 GLU A O 1
ATOM 1860 N N . GLN A 1 239 ? -31.582 7.376 45.191 1.00 57.03 239 GLN A N 1
ATOM 1861 C CA . GLN A 1 239 ? -31.523 8.076 46.480 1.00 57.03 239 GLN A CA 1
ATOM 1862 C C . GLN A 1 239 ? -32.761 8.942 46.742 1.00 57.03 239 GLN A C 1
ATOM 1864 O O . GLN A 1 239 ? -33.214 9.017 47.884 1.00 57.03 239 GLN A O 1
ATOM 1869 N N . ARG A 1 240 ? -33.346 9.582 45.717 1.00 57.47 240 ARG A N 1
ATOM 1870 C CA . ARG A 1 240 ? -34.606 10.335 45.865 1.00 57.47 240 ARG A CA 1
ATOM 1871 C C . ARG A 1 240 ? -35.802 9.422 46.125 1.00 57.47 240 ARG A C 1
ATOM 1873 O O . ARG A 1 240 ? -36.644 9.782 46.944 1.00 57.47 240 ARG A O 1
ATOM 1880 N N . LEU A 1 241 ? -35.853 8.251 45.492 1.00 59.69 241 LEU A N 1
ATOM 1881 C CA . LEU A 1 241 ? -36.859 7.223 45.769 1.00 59.69 241 LEU A CA 1
ATOM 1882 C C . LEU A 1 241 ? -36.686 6.626 47.177 1.00 59.69 241 LEU A C 1
ATOM 1884 O O . LEU A 1 241 ? -37.680 6.381 47.855 1.00 59.69 241 LEU A O 1
ATOM 1888 N N . ALA A 1 242 ? -35.450 6.483 47.666 1.00 57.72 242 ALA A N 1
ATOM 1889 C CA . ALA A 1 242 ? -35.161 6.017 49.025 1.00 57.72 242 ALA A CA 1
ATOM 1890 C C . ALA A 1 242 ? -35.440 7.071 50.121 1.00 57.72 242 ALA A C 1
ATOM 1892 O O . ALA A 1 242 ? -35.808 6.712 51.239 1.00 57.72 242 ALA A O 1
ATOM 1893 N N . HIS A 1 243 ? -35.293 8.371 49.827 1.00 57.44 243 HIS A N 1
ATOM 1894 C CA . HIS A 1 243 ? -35.528 9.467 50.786 1.00 57.44 243 HIS A CA 1
ATOM 1895 C C . HIS A 1 243 ? -36.956 10.016 50.810 1.00 57.44 243 HIS A C 1
ATOM 1897 O O . HIS A 1 243 ? -37.243 10.943 51.572 1.00 57.44 243 HIS A O 1
ATOM 1903 N N . GLN A 1 244 ? -37.869 9.449 50.025 1.00 55.97 244 GLN A N 1
ATOM 1904 C CA . GLN A 1 244 ? -39.282 9.777 50.113 1.00 55.97 244 GLN A CA 1
ATOM 1905 C C . GLN A 1 244 ? -39.987 8.657 50.888 1.00 55.97 244 GLN A C 1
ATOM 1907 O O . GLN A 1 244 ? -40.484 7.716 50.271 1.00 55.97 244 GLN A O 1
ATOM 1912 N N . PRO A 1 245 ? -40.046 8.702 52.239 1.00 57.00 245 PRO A N 1
ATOM 1913 C CA . PRO A 1 245 ? -40.899 7.784 52.969 1.00 57.00 245 PRO A CA 1
ATOM 1914 C C . PRO A 1 245 ? -42.326 8.066 52.514 1.00 57.00 245 PRO A C 1
ATOM 1916 O O . PRO A 1 245 ? -42.928 9.082 52.873 1.00 57.00 245 PRO A O 1
ATOM 1919 N N . CYS A 1 246 ? -42.832 7.175 51.665 1.00 61.66 246 CYS A N 1
ATOM 1920 C CA . CYS A 1 246 ? -44.200 7.194 51.195 1.00 61.66 246 CYS A CA 1
ATOM 1921 C C . CYS A 1 246 ? -45.098 7.343 52.428 1.00 61.66 246 CYS A C 1
ATOM 1923 O O . CYS A 1 246 ? -44.897 6.655 53.434 1.00 61.66 246 CYS A O 1
ATOM 1925 N N . THR A 1 247 ? -46.063 8.261 52.390 1.00 64.44 247 THR A N 1
ATOM 1926 C CA . THR A 1 247 ? -47.029 8.478 53.481 1.00 64.44 247 THR A CA 1
ATOM 1927 C C . THR A 1 247 ? -47.648 7.158 53.951 1.00 64.44 247 THR A C 1
ATOM 1929 O O . THR A 1 247 ? -47.876 6.977 55.145 1.00 64.44 247 THR A O 1
ATOM 1932 N N . TYR A 1 248 ? -47.784 6.198 53.032 1.00 57.31 248 TYR A N 1
ATOM 1933 C CA . TYR A 1 248 ? -48.147 4.809 53.293 1.00 57.31 248 TYR A CA 1
ATOM 1934 C C . TYR A 1 248 ? -47.213 4.067 54.251 1.00 57.31 248 TYR A C 1
ATOM 1936 O O . TYR A 1 248 ? -47.707 3.415 55.160 1.00 57.31 248 TYR A O 1
ATOM 1944 N N . HIS A 1 249 ? -45.887 4.163 54.112 1.00 71.44 249 HIS A N 1
ATOM 1945 C CA . HIS A 1 249 ? -44.960 3.465 55.009 1.00 71.44 249 HIS A CA 1
ATOM 1946 C C . HIS A 1 249 ? -45.072 4.006 56.437 1.00 71.44 249 HIS A C 1
ATOM 1948 O O . HIS A 1 249 ? -45.141 3.227 57.380 1.00 71.44 249 HIS A O 1
ATOM 1954 N N . ARG A 1 250 ? -45.166 5.331 56.620 1.00 69.19 250 ARG A N 1
ATOM 1955 C CA . ARG A 1 250 ? -45.388 5.922 57.955 1.00 69.19 250 ARG A CA 1
ATOM 1956 C C . ARG A 1 250 ? -46.734 5.510 58.552 1.00 69.19 250 ARG A C 1
ATOM 1958 O O . ARG A 1 250 ? -46.797 5.204 59.740 1.00 69.19 250 ARG A O 1
ATOM 1965 N N . GLN A 1 251 ? -47.793 5.474 57.742 1.00 75.31 251 GLN A N 1
ATOM 1966 C CA . GLN A 1 251 ? -49.105 4.990 58.180 1.00 75.31 251 GLN A CA 1
ATOM 1967 C C . GLN A 1 251 ? -49.070 3.503 58.555 1.00 75.31 251 GLN A C 1
ATOM 1969 O O . GLN A 1 251 ? -49.652 3.123 59.568 1.00 75.31 251 GLN A O 1
ATOM 1974 N N . LEU A 1 252 ? -48.348 2.679 57.791 1.00 78.94 252 LEU A N 1
ATOM 1975 C CA . LEU A 1 252 ? -48.199 1.250 58.047 1.00 78.94 252 LEU A CA 1
ATOM 1976 C C . LEU A 1 252 ? -47.414 0.996 59.340 1.00 78.94 252 LEU A C 1
ATOM 1978 O O . LEU A 1 252 ? -47.860 0.213 60.172 1.00 78.94 252 LEU A O 1
ATOM 1982 N N . THR A 1 253 ? -46.297 1.699 59.560 1.00 80.25 253 THR A N 1
ATOM 1983 C CA . THR A 1 253 ? -45.516 1.585 60.803 1.00 80.25 253 THR A CA 1
ATOM 1984 C C . THR A 1 253 ? -46.351 2.001 62.018 1.00 80.25 253 THR A C 1
ATOM 1986 O O . THR A 1 253 ? -46.419 1.256 62.993 1.00 80.25 253 THR A O 1
ATOM 1989 N N . ALA A 1 254 ? -47.086 3.115 61.931 1.00 80.56 254 ALA A N 1
ATOM 1990 C CA . ALA A 1 254 ? -47.980 3.557 63.004 1.00 80.56 254 ALA A CA 1
ATOM 1991 C C . ALA A 1 254 ? -49.150 2.582 63.255 1.00 80.56 254 ALA A C 1
ATOM 1993 O O . ALA A 1 254 ? -49.601 2.426 64.391 1.00 80.56 254 ALA A O 1
ATOM 1994 N N . ALA A 1 255 ? -49.660 1.914 62.215 1.00 84.19 255 ALA A N 1
ATOM 1995 C CA . ALA A 1 255 ? -50.683 0.881 62.356 1.00 84.19 255 ALA A CA 1
ATOM 1996 C C . ALA A 1 255 ? -50.131 -0.376 63.050 1.00 84.19 255 ALA A C 1
ATOM 1998 O O . ALA A 1 255 ? -50.785 -0.912 63.944 1.00 84.19 255 ALA A O 1
ATOM 1999 N N . VAL A 1 256 ? -48.916 -0.809 62.698 1.00 86.06 256 VAL A N 1
ATOM 2000 C CA . VAL A 1 256 ? -48.244 -1.956 63.330 1.00 86.06 256 VAL A CA 1
ATOM 2001 C C . VAL A 1 256 ? -47.975 -1.691 64.812 1.00 86.06 256 VAL A C 1
ATOM 2003 O O . VAL A 1 256 ? -48.270 -2.548 65.643 1.00 86.06 256 VAL A O 1
ATOM 2006 N N . GLU A 1 257 ? -47.507 -0.495 65.174 1.00 89.56 257 GLU A N 1
ATOM 2007 C CA . GLU A 1 257 ? -47.298 -0.115 66.579 1.00 89.56 257 GLU A CA 1
ATOM 2008 C C . GLU A 1 257 ? -48.604 -0.137 67.388 1.00 89.56 257 GLU A C 1
ATOM 2010 O O . GLU A 1 257 ? -48.641 -0.659 68.505 1.00 89.56 257 GLU A O 1
ATOM 2015 N N . LYS A 1 258 ? -49.710 0.347 66.805 1.00 90.00 258 LYS A N 1
ATOM 2016 C CA . LYS A 1 258 ? -51.038 0.270 67.436 1.00 90.00 258 LYS A CA 1
ATOM 2017 C C . LYS A 1 258 ? -51.508 -1.169 67.628 1.00 90.00 258 LYS A C 1
ATOM 2019 O O . LYS A 1 258 ? -52.045 -1.488 68.686 1.00 90.00 258 LYS A O 1
ATOM 2024 N N . ILE A 1 259 ? -51.298 -2.038 66.637 1.00 89.44 259 ILE A N 1
ATOM 2025 C CA . ILE A 1 259 ? -51.661 -3.461 66.725 1.00 89.44 259 ILE A CA 1
ATOM 2026 C C . ILE A 1 259 ? -50.850 -4.156 67.825 1.00 89.44 259 ILE A C 1
ATOM 2028 O O . ILE A 1 259 ? -51.420 -4.899 68.622 1.00 89.44 259 ILE A O 1
ATOM 2032 N N . LEU A 1 260 ? -49.545 -3.883 67.917 1.00 89.94 260 LEU A N 1
ATOM 2033 C CA . LEU A 1 260 ? -48.684 -4.449 68.959 1.00 89.94 260 LEU A CA 1
ATOM 2034 C C . LEU A 1 260 ? -49.103 -3.994 70.364 1.00 89.94 260 LEU A C 1
ATOM 2036 O O . LEU A 1 260 ? -49.166 -4.815 71.279 1.00 89.94 260 LEU A O 1
ATOM 2040 N N . SER A 1 261 ? -49.459 -2.718 70.529 1.00 90.25 261 SER A N 1
ATOM 2041 C CA . SER A 1 261 ? -49.986 -2.195 71.796 1.00 90.25 261 SER A CA 1
ATOM 2042 C C . SER A 1 261 ? -51.318 -2.856 72.186 1.00 90.25 261 SER A C 1
ATOM 2044 O O . SER A 1 261 ? -51.494 -3.281 73.331 1.00 90.25 261 SER A O 1
ATOM 2046 N N . LEU A 1 262 ? -52.230 -3.038 71.224 1.00 91.88 262 LEU A N 1
ATOM 2047 C CA . LEU A 1 262 ? -53.489 -3.763 71.427 1.00 91.88 262 LEU A CA 1
ATOM 2048 C C . LEU A 1 262 ? -53.250 -5.218 71.847 1.00 91.88 262 LEU A C 1
ATOM 2050 O O . LEU A 1 262 ? -53.877 -5.696 72.792 1.00 91.88 262 LEU A O 1
ATOM 2054 N N . ALA A 1 263 ? -52.313 -5.909 71.195 1.00 89.94 263 ALA A N 1
ATOM 2055 C CA . ALA A 1 263 ? -51.959 -7.285 71.532 1.00 89.94 263 ALA A CA 1
ATOM 2056 C C . ALA A 1 263 ? -51.413 -7.404 72.966 1.00 89.94 263 ALA A C 1
ATOM 2058 O O . ALA A 1 263 ? -51.803 -8.316 73.698 1.00 89.94 263 ALA A O 1
ATOM 2059 N N . GLN A 1 264 ? -50.572 -6.459 73.401 1.00 90.50 264 GLN A N 1
ATOM 2060 C CA . GLN A 1 264 ? -50.079 -6.405 74.782 1.00 90.50 264 GLN A CA 1
ATOM 2061 C C . GLN A 1 264 ? -51.215 -6.185 75.789 1.00 90.50 264 GLN A C 1
ATOM 2063 O O . GLN A 1 264 ? -51.261 -6.853 76.824 1.00 90.50 264 GLN A O 1
ATOM 2068 N N . HIS A 1 265 ? -52.166 -5.303 75.476 1.00 92.69 265 HIS A N 1
ATOM 2069 C CA . HIS A 1 265 ? -53.302 -5.029 76.354 1.00 92.69 265 HIS A CA 1
ATOM 2070 C C . HIS A 1 265 ? -54.249 -6.235 76.472 1.00 92.69 265 HIS A C 1
ATOM 2072 O O . HIS A 1 265 ? -54.715 -6.562 77.566 1.00 92.69 265 HIS A O 1
ATOM 2078 N N . ILE A 1 266 ? -54.497 -6.943 75.365 1.00 89.31 266 ILE A N 1
ATOM 2079 C CA . ILE A 1 266 ? -55.276 -8.190 75.359 1.00 89.31 266 ILE A CA 1
ATOM 2080 C C . ILE A 1 266 ? -54.562 -9.260 76.189 1.00 89.31 266 ILE A C 1
ATOM 2082 O O . ILE A 1 266 ? -55.192 -9.887 77.037 1.00 89.31 266 ILE A O 1
ATOM 2086 N N . ALA A 1 267 ? -53.249 -9.436 76.009 1.00 88.12 267 ALA A N 1
ATOM 2087 C CA . ALA A 1 267 ? -52.472 -10.400 76.784 1.00 88.12 267 ALA A CA 1
ATOM 2088 C C . ALA A 1 267 ? -52.536 -10.112 78.295 1.00 88.12 267 ALA A C 1
ATOM 2090 O O . ALA A 1 267 ? -52.765 -11.030 79.084 1.00 88.12 267 ALA A O 1
ATOM 2091 N N . ALA A 1 268 ? -52.411 -8.845 78.703 1.00 89.56 268 ALA A N 1
ATOM 2092 C CA . ALA A 1 268 ? -52.552 -8.439 80.102 1.00 89.56 268 ALA A CA 1
ATOM 2093 C C . ALA A 1 268 ? -53.965 -8.715 80.648 1.00 89.56 268 ALA A C 1
ATOM 2095 O O . ALA A 1 268 ? -54.122 -9.213 81.765 1.00 89.56 268 ALA A O 1
ATOM 2096 N N . SER A 1 269 ? -54.999 -8.455 79.842 1.00 89.38 269 SER A N 1
ATOM 2097 C CA . SER A 1 269 ? -56.391 -8.719 80.214 1.00 89.38 269 SER A CA 1
ATOM 2098 C C . SER A 1 269 ? -56.661 -10.220 80.386 1.00 89.38 269 SER A C 1
ATOM 2100 O O . SER A 1 269 ? -57.218 -10.634 81.403 1.00 89.38 269 SER A O 1
ATOM 2102 N N . VAL A 1 270 ? -56.164 -11.059 79.469 1.00 86.88 270 VAL A N 1
ATOM 2103 C CA . VAL A 1 270 ? -56.247 -12.527 79.570 1.00 86.88 270 VAL A CA 1
ATOM 2104 C C . VAL A 1 270 ? -55.514 -13.036 80.810 1.00 86.88 270 VAL A C 1
ATOM 2106 O O . VAL A 1 270 ? -56.048 -13.874 81.531 1.00 86.88 270 VAL A O 1
ATOM 2109 N N . GLN A 1 271 ? -54.325 -12.511 81.117 1.00 84.12 271 GLN A N 1
ATOM 2110 C CA . GLN A 1 271 ? -53.602 -12.881 82.338 1.00 84.12 271 GLN A CA 1
ATOM 2111 C C . GLN A 1 271 ? -54.382 -12.515 83.609 1.00 84.12 271 GLN A C 1
ATOM 2113 O O . GLN A 1 271 ? -54.410 -13.310 84.550 1.00 84.12 271 GLN A O 1
ATOM 2118 N N . SER A 1 272 ? -55.045 -11.355 83.632 1.00 85.19 272 SER A N 1
ATOM 2119 C CA . SER A 1 272 ? -55.916 -10.939 84.739 1.00 85.19 272 SER A CA 1
ATOM 2120 C C . SER A 1 272 ? -57.118 -11.879 84.902 1.00 85.19 272 SER A C 1
ATOM 2122 O O . SER A 1 272 ? -57.356 -12.402 85.992 1.00 85.19 272 SER A O 1
ATOM 2124 N N . LEU A 1 273 ? -57.805 -12.203 83.801 1.00 82.56 273 LEU A N 1
ATOM 2125 C CA . LEU A 1 273 ? -58.908 -13.171 83.769 1.00 82.56 273 LEU A CA 1
ATOM 2126 C C . LEU A 1 273 ? -58.466 -14.568 84.227 1.00 82.56 273 LEU A C 1
ATOM 2128 O O . LEU A 1 273 ? -59.159 -15.210 85.013 1.00 82.56 273 LEU A O 1
ATOM 2132 N N . CYS A 1 274 ? -57.292 -15.039 83.800 1.00 75.94 274 CYS A N 1
ATOM 2133 C CA . CYS A 1 274 ? -56.735 -16.311 84.256 1.00 75.94 274 CYS A CA 1
ATOM 2134 C C . CYS A 1 274 ? -56.410 -16.306 85.756 1.00 75.94 274 CYS A C 1
ATOM 2136 O O . CYS A 1 274 ? -56.621 -17.324 86.416 1.00 75.94 274 CYS A O 1
ATOM 2138 N N . ARG A 1 275 ? -55.913 -15.189 86.307 1.00 76.94 275 ARG A N 1
ATOM 2139 C CA . ARG A 1 275 ? -55.679 -15.042 87.755 1.00 76.94 275 ARG A CA 1
ATOM 2140 C C . ARG A 1 275 ? -56.995 -15.063 88.530 1.00 76.94 275 ARG A C 1
ATOM 2142 O O . ARG A 1 275 ? -57.105 -15.843 89.467 1.00 76.94 275 ARG A O 1
ATOM 2149 N N . SER A 1 276 ? -57.995 -14.306 88.083 1.00 74.50 276 SER A N 1
ATOM 2150 C CA . SER A 1 276 ? -59.328 -14.273 88.700 1.00 74.50 276 SER A CA 1
ATOM 2151 C C . SER A 1 276 ? -60.035 -15.635 88.633 1.00 74.50 276 SER A C 1
ATOM 2153 O O . SER A 1 276 ? -60.608 -16.098 89.611 1.00 74.50 276 SER A O 1
ATOM 2155 N N . ARG A 1 277 ? -59.904 -16.372 87.523 1.00 72.88 277 ARG A N 1
ATOM 2156 C CA . ARG A 1 277 ? -60.470 -17.725 87.416 1.00 72.88 277 ARG A CA 1
ATOM 2157 C C . ARG A 1 277 ? -59.764 -18.745 88.317 1.00 72.88 277 ARG A C 1
ATOM 2159 O O . ARG A 1 277 ? -60.397 -19.699 88.760 1.00 72.88 277 ARG A O 1
ATOM 2166 N N . ARG A 1 278 ? -58.463 -18.567 88.585 1.00 69.25 278 ARG A N 1
ATOM 2167 C CA . ARG A 1 278 ? -57.734 -19.389 89.568 1.00 69.25 278 ARG A CA 1
ATOM 2168 C C . ARG A 1 278 ? -58.172 -19.081 90.997 1.00 69.25 278 ARG A C 1
ATOM 2170 O O . ARG A 1 278 ? -58.313 -20.023 91.762 1.00 69.25 278 ARG A O 1
ATOM 2177 N N . THR A 1 279 ? -58.411 -17.817 91.349 1.00 69.44 279 THR A N 1
ATOM 2178 C CA . THR A 1 279 ? -58.910 -17.472 92.690 1.00 69.44 279 THR A CA 1
ATOM 2179 C C . THR A 1 279 ? -60.312 -18.028 92.919 1.00 69.44 279 THR A C 1
ATOM 2181 O O . THR A 1 279 ? -60.506 -18.686 93.930 1.00 69.44 279 THR A O 1
ATOM 2184 N N . CYS A 1 280 ? -61.227 -17.914 91.946 1.00 64.00 280 CYS A N 1
ATOM 2185 C CA . CYS A 1 280 ? -62.568 -18.500 92.073 1.00 64.00 280 CYS A CA 1
ATOM 2186 C C . CYS A 1 280 ? -62.538 -20.030 92.219 1.00 64.00 280 CYS A C 1
ATOM 2188 O O . CYS A 1 280 ? -63.241 -20.566 93.061 1.00 64.00 280 CYS A O 1
ATOM 2190 N N . ARG A 1 281 ? -61.690 -20.746 91.459 1.00 64.06 281 ARG A N 1
ATOM 2191 C CA . ARG A 1 281 ? -61.533 -22.206 91.636 1.00 64.06 281 ARG A CA 1
ATOM 2192 C C . ARG A 1 281 ? -60.956 -22.585 92.998 1.00 64.06 281 ARG A C 1
ATOM 2194 O O . ARG A 1 281 ? -61.299 -23.634 93.524 1.00 64.06 281 ARG A O 1
ATOM 2201 N N . ASN A 1 282 ? -60.049 -21.774 93.539 1.00 65.88 282 ASN A N 1
ATOM 2202 C CA . ASN A 1 282 ? -59.482 -22.022 94.861 1.00 65.88 282 ASN A CA 1
ATOM 2203 C C . ASN A 1 282 ? -60.509 -21.753 95.972 1.00 65.88 282 ASN A C 1
ATOM 2205 O O . ASN A 1 282 ? -60.502 -22.469 96.965 1.00 65.88 282 ASN A O 1
ATOM 2209 N N . GLU A 1 283 ? -61.382 -20.755 95.803 1.00 66.56 283 GLU A N 1
ATOM 2210 C CA . GLU A 1 283 ? -62.509 -20.494 96.709 1.00 66.56 283 GLU A CA 1
ATOM 2211 C C . GLU A 1 283 ? -63.550 -21.620 96.643 1.00 66.56 283 GLU A C 1
ATOM 2213 O O . GLU A 1 283 ? -63.928 -22.145 97.683 1.00 66.56 283 GLU A O 1
ATOM 2218 N N . GLU A 1 284 ? -63.922 -22.079 95.445 1.00 64.56 284 GLU A N 1
ATOM 2219 C CA . GLU A 1 284 ? -64.852 -23.203 95.238 1.00 64.56 284 GLU A CA 1
ATOM 2220 C C . GLU A 1 284 ? -64.304 -24.515 95.836 1.00 64.56 284 GLU A C 1
ATOM 2222 O O . GLU A 1 284 ? -65.019 -25.236 96.526 1.00 64.56 284 GLU A O 1
ATOM 2227 N N . ALA A 1 285 ? -63.001 -24.783 95.679 1.00 65.94 285 ALA A N 1
ATOM 2228 C CA . ALA A 1 285 ? -62.340 -25.926 96.316 1.00 65.94 285 ALA A CA 1
ATOM 2229 C C . ALA A 1 285 ? -62.261 -25.800 97.851 1.00 65.94 285 ALA A C 1
ATOM 2231 O O . ALA A 1 285 ? -62.295 -26.809 98.555 1.00 65.94 285 ALA A O 1
ATOM 2232 N N . ALA A 1 286 ? -62.146 -24.579 98.385 1.00 66.88 286 ALA A N 1
ATOM 2233 C CA . ALA A 1 286 ? -62.183 -24.340 99.827 1.00 66.88 286 ALA A CA 1
ATOM 2234 C C . ALA A 1 286 ? -63.600 -24.528 100.395 1.00 66.88 286 ALA A C 1
ATOM 2236 O O . ALA A 1 286 ? -63.742 -25.082 101.484 1.00 66.88 286 ALA A O 1
ATOM 2237 N N . GLU A 1 287 ? -64.638 -24.126 99.654 1.00 67.06 287 GLU A N 1
ATOM 2238 C CA . GLU A 1 287 ? -66.036 -24.385 100.012 1.00 67.06 287 GLU A CA 1
ATOM 2239 C C . GLU A 1 287 ? -66.370 -25.884 99.965 1.00 67.06 287 GLU A C 1
ATOM 2241 O O . GLU A 1 287 ? -66.971 -26.389 100.913 1.00 67.06 287 GLU A O 1
ATOM 2246 N N . GLU A 1 288 ? -65.926 -26.624 98.940 1.00 67.94 288 GLU A N 1
ATOM 2247 C CA . GLU A 1 288 ? -66.082 -28.089 98.886 1.00 67.94 288 GLU A CA 1
ATOM 2248 C C . GLU A 1 288 ? -65.369 -28.789 100.052 1.00 67.94 288 GLU A C 1
ATOM 2250 O O . GLU A 1 288 ? -65.935 -29.700 100.657 1.00 67.94 288 GLU A O 1
ATOM 2255 N N . ALA A 1 289 ? -64.159 -28.347 100.413 1.00 68.25 289 ALA A N 1
ATOM 2256 C CA . ALA A 1 289 ? -63.426 -28.895 101.554 1.00 68.25 289 ALA A CA 1
ATOM 2257 C C . ALA A 1 289 ? -64.150 -28.634 102.886 1.00 68.25 289 ALA A C 1
ATOM 2259 O O . ALA A 1 289 ? -64.245 -29.537 103.716 1.00 68.25 289 ALA A O 1
ATOM 2260 N N . LEU A 1 290 ? -64.712 -27.435 103.071 1.00 70.88 290 LEU A N 1
ATOM 2261 C CA . LEU A 1 290 ? -65.539 -27.096 104.235 1.00 70.88 290 LEU A CA 1
ATOM 2262 C C . LEU A 1 290 ? -66.817 -27.942 104.297 1.00 70.88 290 LEU A C 1
ATOM 2264 O O . LEU A 1 290 ? -67.202 -28.401 105.371 1.00 70.88 290 LEU A O 1
ATOM 2268 N N . MET A 1 291 ? -67.466 -28.177 103.154 1.00 72.81 291 MET A N 1
ATOM 2269 C CA . MET A 1 291 ? -68.672 -29.006 103.085 1.00 72.81 291 MET A CA 1
ATOM 2270 C C . MET A 1 291 ? -68.366 -30.483 103.376 1.00 72.81 291 MET A C 1
ATOM 2272 O O . MET A 1 291 ? -69.141 -31.141 104.072 1.00 72.81 291 MET A O 1
ATOM 2276 N N . ALA A 1 292 ? -67.227 -30.991 102.896 1.00 70.00 292 ALA A N 1
ATOM 2277 C CA . ALA A 1 292 ? -66.756 -32.345 103.177 1.00 70.00 292 ALA A CA 1
ATOM 2278 C C . ALA A 1 292 ? -66.410 -32.546 104.663 1.00 70.00 292 ALA A C 1
ATOM 2280 O O . ALA A 1 292 ? -66.791 -33.562 105.241 1.00 70.00 292 ALA A O 1
ATOM 2281 N N . ASP A 1 293 ? -65.763 -31.566 105.298 1.00 72.56 293 ASP A N 1
ATOM 2282 C CA . ASP A 1 293 ? -65.435 -31.603 106.731 1.00 72.56 293 ASP A CA 1
ATOM 2283 C C . ASP A 1 293 ? -66.707 -31.567 107.600 1.00 72.56 293 ASP A C 1
ATOM 2285 O O . ASP A 1 293 ? -66.857 -32.310 108.573 1.00 72.56 293 ASP A O 1
ATOM 2289 N N . MET A 1 294 ? -67.703 -30.775 107.188 1.00 70.62 294 MET A N 1
ATOM 2290 C CA . MET A 1 294 ? -69.001 -30.719 107.861 1.00 70.62 294 MET A CA 1
ATOM 2291 C C . MET A 1 294 ? -69.792 -32.035 107.723 1.00 70.62 294 MET A C 1
ATOM 2293 O O . MET A 1 294 ? -70.452 -32.455 108.676 1.00 70.62 294 MET A O 1
ATOM 2297 N N . LEU A 1 295 ? -69.706 -32.716 106.572 1.00 70.62 295 LEU A N 1
ATOM 2298 C CA . LEU A 1 295 ? -70.296 -34.046 106.367 1.00 70.62 295 LEU A CA 1
ATOM 2299 C C . LEU A 1 295 ? -69.598 -35.123 107.205 1.00 70.62 295 LEU A C 1
ATOM 2301 O O . LEU A 1 295 ? -70.289 -35.913 107.847 1.00 70.62 295 LEU A O 1
ATOM 2305 N N . ALA A 1 296 ? -68.265 -35.109 107.278 1.00 68.94 296 ALA A N 1
ATOM 2306 C CA . ALA A 1 296 ? -67.503 -36.027 108.127 1.00 68.94 296 ALA A CA 1
ATOM 2307 C C . ALA A 1 296 ? -67.888 -35.877 109.610 1.00 68.94 296 ALA A C 1
ATOM 2309 O O . ALA A 1 296 ? -68.128 -36.866 110.303 1.00 68.94 296 ALA A O 1
ATOM 2310 N N . HIS A 1 297 ? -68.076 -34.641 110.086 1.00 71.38 297 HIS A N 1
ATOM 2311 C CA . HIS A 1 297 ? -68.577 -34.393 111.439 1.00 71.38 297 HIS A CA 1
ATOM 2312 C C . HIS A 1 297 ? -70.009 -34.908 111.675 1.00 71.38 297 HIS A C 1
ATOM 2314 O O . HIS A 1 297 ? -70.337 -35.354 112.784 1.00 71.38 297 HIS A O 1
ATOM 2320 N N . MET A 1 298 ? -70.880 -34.878 110.661 1.00 67.06 298 MET A N 1
ATOM 2321 C CA . MET A 1 298 ? -72.209 -35.491 110.766 1.00 67.06 298 MET A CA 1
ATOM 2322 C C . MET A 1 298 ? -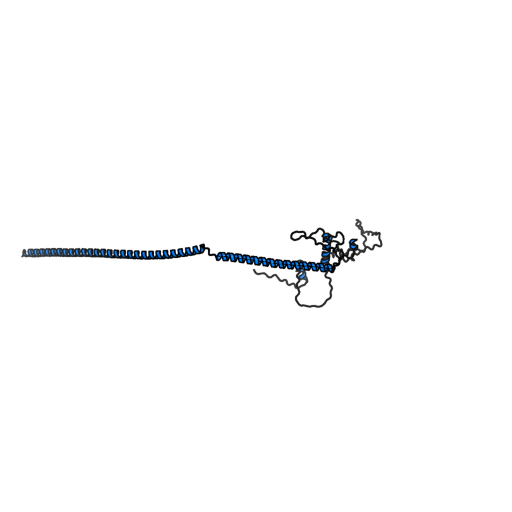72.139 -37.024 110.807 1.00 67.06 298 MET A C 1
ATOM 2324 O O . MET A 1 298 ? -72.855 -37.650 111.588 1.00 67.06 298 MET A O 1
ATOM 2328 N N . GLU A 1 299 ? -71.255 -37.643 110.027 1.00 68.06 299 GLU A N 1
ATOM 2329 C CA . GLU A 1 299 ? -71.044 -39.094 110.067 1.00 68.06 299 GLU A CA 1
ATOM 2330 C C . GLU A 1 299 ? -70.490 -39.538 111.429 1.00 68.06 299 GLU A C 1
ATOM 2332 O O . GLU A 1 299 ? -71.044 -40.451 112.049 1.00 68.06 299 GLU A O 1
ATOM 2337 N N . ASP A 1 300 ? -69.507 -38.825 111.979 1.00 71.19 300 ASP A N 1
ATOM 2338 C CA . ASP A 1 300 ? -68.955 -39.108 113.308 1.00 71.19 300 ASP A CA 1
ATOM 2339 C C . ASP A 1 300 ? -70.006 -38.979 114.416 1.00 71.19 300 ASP A C 1
ATOM 2341 O O . ASP A 1 300 ? -70.106 -39.838 115.297 1.00 71.19 300 ASP A O 1
ATOM 2345 N N . THR A 1 301 ? -70.853 -37.948 114.371 1.00 66.38 301 THR A N 1
ATOM 2346 C CA . THR A 1 301 ? -71.942 -37.798 115.351 1.00 66.38 301 THR A CA 1
ATOM 2347 C C . THR A 1 301 ? -72.988 -38.907 115.230 1.00 66.38 301 THR A C 1
ATOM 2349 O O . THR A 1 301 ? -73.485 -39.382 116.257 1.00 66.38 301 THR A O 1
ATOM 2352 N N . THR A 1 302 ? -73.277 -39.398 114.020 1.00 67.62 302 THR A N 1
ATOM 2353 C CA . THR A 1 302 ? -74.168 -40.557 113.832 1.00 67.62 302 THR A CA 1
ATOM 2354 C C . THR A 1 302 ? -73.547 -41.853 114.359 1.00 67.62 302 THR A C 1
ATOM 2356 O O . THR A 1 302 ? -74.234 -42.627 115.031 1.00 67.62 302 THR A O 1
ATOM 2359 N N . HIS A 1 303 ? -72.241 -42.059 114.160 1.00 67.69 303 HIS A N 1
ATOM 2360 C CA . HIS A 1 303 ? -71.506 -43.193 114.719 1.00 67.69 303 HIS A CA 1
ATOM 2361 C C . HIS A 1 303 ? -71.458 -43.145 116.250 1.00 67.69 303 HIS A C 1
ATOM 2363 O O . HIS A 1 303 ? -71.699 -44.163 116.905 1.00 67.69 303 HIS A O 1
ATOM 2369 N N . ILE A 1 304 ? -71.234 -41.966 116.839 1.00 65.38 304 ILE A N 1
ATOM 2370 C CA . ILE A 1 304 ? -71.284 -41.758 118.294 1.00 65.38 304 ILE A CA 1
ATOM 2371 C C . ILE A 1 304 ? -72.693 -42.047 118.835 1.00 65.38 304 ILE A C 1
ATOM 2373 O O . ILE A 1 304 ? -72.838 -42.706 119.871 1.00 65.38 304 ILE A O 1
ATOM 2377 N N . ALA A 1 305 ? -73.747 -41.613 118.138 1.00 65.88 305 ALA A N 1
ATOM 2378 C CA . ALA A 1 305 ? -75.129 -41.892 118.525 1.00 65.88 305 ALA A CA 1
ATOM 2379 C C . ALA A 1 305 ? -75.462 -43.394 118.440 1.00 65.88 305 ALA A C 1
ATOM 2381 O O . ALA A 1 305 ? -76.076 -43.943 119.361 1.00 65.88 305 ALA A O 1
ATOM 2382 N N . ALA A 1 306 ? -75.009 -44.080 117.387 1.00 68.00 306 ALA A N 1
ATOM 2383 C CA . ALA A 1 306 ? -75.177 -45.522 117.220 1.00 68.00 306 ALA A CA 1
ATOM 2384 C C . ALA A 1 306 ? -74.436 -46.312 118.312 1.00 68.00 306 ALA A C 1
ATOM 2386 O O . ALA A 1 306 ? -75.034 -47.170 118.962 1.00 68.00 306 ALA A O 1
ATOM 2387 N N . ALA A 1 307 ? -73.177 -45.962 118.599 1.00 66.38 307 ALA A N 1
ATOM 2388 C CA . ALA A 1 307 ? -72.398 -46.569 119.678 1.00 66.38 307 ALA A CA 1
ATOM 2389 C C . ALA A 1 307 ? -73.053 -46.349 121.054 1.00 66.38 307 ALA A C 1
ATOM 2391 O O . ALA A 1 307 ? -73.112 -47.262 121.882 1.00 66.38 307 ALA A O 1
ATOM 2392 N N . SER A 1 308 ? -73.612 -45.156 121.284 1.00 68.12 308 SER A N 1
ATOM 2393 C CA . SER A 1 308 ? -74.362 -44.836 122.504 1.00 68.12 308 SER A CA 1
ATOM 2394 C C . SER A 1 308 ? -75.623 -45.694 122.645 1.00 68.12 308 SER A C 1
ATOM 2396 O O . SER A 1 308 ? -75.952 -46.123 123.753 1.00 68.12 308 SER A O 1
ATOM 2398 N N . LYS A 1 309 ? -76.314 -45.982 121.534 1.00 71.00 309 LYS A N 1
ATOM 2399 C CA . LYS A 1 309 ? -77.493 -46.855 121.505 1.00 71.00 309 LYS A CA 1
ATOM 2400 C C . LYS A 1 309 ? -77.129 -48.313 121.804 1.00 71.00 309 LYS A C 1
ATOM 2402 O O . LYS A 1 309 ? -77.711 -48.881 122.724 1.00 71.00 309 LYS A O 1
ATOM 2407 N N . SER A 1 310 ? -76.115 -48.874 121.136 1.00 71.00 310 SER A N 1
ATOM 2408 C CA . SER A 1 310 ? -75.635 -50.238 121.421 1.00 71.00 310 SER A CA 1
ATOM 2409 C C . SER A 1 310 ? -75.195 -50.400 122.877 1.00 71.00 310 SER A C 1
ATOM 2411 O O . SER A 1 310 ? -75.468 -51.422 123.502 1.00 71.00 310 SER A O 1
ATOM 2413 N N . ARG A 1 311 ? -74.552 -49.379 123.463 1.00 69.88 311 ARG A N 1
ATOM 2414 C CA . ARG A 1 311 ? -74.142 -49.419 124.873 1.00 69.88 311 ARG A CA 1
ATOM 2415 C C . ARG A 1 311 ? -75.339 -49.486 125.827 1.00 69.88 311 ARG A C 1
ATOM 2417 O O . ARG A 1 311 ? -75.268 -50.210 126.814 1.00 69.88 311 ARG A O 1
ATOM 2424 N N . ARG A 1 312 ? -76.434 -48.774 125.532 1.00 69.25 312 ARG A N 1
ATOM 2425 C CA . ARG A 1 312 ? -77.680 -48.851 126.318 1.00 69.25 312 ARG A CA 1
ATOM 2426 C C . ARG A 1 312 ? -78.342 -50.224 126.210 1.00 69.25 312 ARG A C 1
ATOM 2428 O O . ARG A 1 312 ? -78.779 -50.745 127.226 1.00 69.25 312 ARG A O 1
ATOM 2435 N N . GLU A 1 313 ? -78.363 -50.821 125.020 1.00 73.12 313 GLU A N 1
ATOM 2436 C CA . GLU A 1 313 ? -78.913 -52.170 124.806 1.00 73.12 313 GLU A CA 1
ATOM 2437 C C . GLU A 1 313 ? -78.119 -53.238 125.576 1.00 73.12 313 GLU A C 1
ATOM 2439 O O . GLU A 1 313 ? -78.706 -54.126 126.191 1.00 73.12 313 GLU A O 1
ATOM 2444 N N . VAL A 1 314 ? -76.786 -53.118 125.626 1.00 72.94 314 VAL A N 1
ATOM 2445 C CA . VAL A 1 314 ? -75.937 -54.009 126.436 1.00 72.94 314 VAL A CA 1
ATOM 2446 C C . VAL A 1 314 ? -76.206 -53.848 127.933 1.00 72.94 314 VAL A C 1
ATOM 2448 O O . VAL A 1 314 ? -76.276 -54.851 128.640 1.00 72.94 314 VAL A O 1
ATOM 2451 N N . GLU A 1 315 ? -76.355 -52.619 128.436 1.00 73.69 315 GLU A N 1
ATOM 2452 C CA . GLU A 1 315 ? -76.695 -52.398 129.851 1.00 73.69 315 GLU A CA 1
ATOM 2453 C C . GLU A 1 315 ? -78.088 -52.942 130.194 1.00 73.69 315 GLU A C 1
ATOM 2455 O O . GLU A 1 315 ? -78.241 -53.628 131.202 1.00 73.69 315 GLU A O 1
ATOM 2460 N N . GLN A 1 316 ? -79.073 -52.766 129.312 1.00 72.12 316 GLN A N 1
ATOM 2461 C CA . GLN A 1 316 ? -80.406 -53.343 129.493 1.00 72.12 316 GLN A CA 1
ATOM 2462 C C . GLN A 1 316 ? -80.368 -54.882 129.516 1.00 72.12 316 GLN A C 1
ATOM 2464 O O . GLN A 1 316 ? -80.997 -55.508 130.367 1.00 72.12 316 GLN A O 1
ATOM 2469 N N . GLY A 1 317 ? -79.564 -55.502 128.645 1.00 73.88 317 GLY A N 1
ATOM 2470 C CA . GLY A 1 317 ? -79.340 -56.949 128.668 1.00 73.88 317 GLY A CA 1
ATOM 2471 C C . GLY A 1 317 ? -78.638 -57.434 129.943 1.00 73.88 317 GLY A C 1
ATOM 2472 O O . GLY A 1 317 ? -78.943 -58.516 130.444 1.00 73.88 317 GLY A O 1
ATOM 2473 N N . LYS A 1 318 ? -77.725 -56.641 130.521 1.00 74.94 318 LYS A N 1
ATOM 2474 C CA . LYS A 1 318 ? -77.114 -56.964 131.823 1.00 74.94 318 LYS A CA 1
ATOM 2475 C C . LYS A 1 318 ? -78.138 -56.922 132.953 1.00 74.94 318 LYS A C 1
ATOM 2477 O O . LYS A 1 318 ? -78.128 -57.828 133.784 1.00 74.94 318 LYS A O 1
ATOM 2482 N N . GLU A 1 319 ? -79.010 -55.917 132.984 1.00 76.19 319 GLU A N 1
ATOM 2483 C CA . GLU A 1 319 ? -80.091 -55.827 133.975 1.00 76.19 319 GLU A CA 1
ATOM 2484 C C . GLU A 1 319 ? -81.052 -57.020 133.870 1.00 76.19 319 GLU A C 1
ATOM 2486 O O . GLU A 1 319 ? -81.419 -57.612 134.885 1.00 76.19 319 GLU A O 1
ATOM 2491 N N . GLU A 1 320 ? -81.381 -57.451 132.650 1.00 76.44 320 GLU A N 1
ATOM 2492 C CA . GLU A 1 320 ? -82.222 -58.627 132.416 1.00 76.44 320 GLU A CA 1
ATOM 2493 C C . GLU A 1 320 ? -81.550 -59.926 132.901 1.00 76.44 320 GLU A C 1
ATOM 2495 O O . GLU A 1 320 ? -82.182 -60.752 133.563 1.00 76.44 320 GLU A O 1
ATOM 2500 N N . ILE A 1 321 ? -80.241 -60.089 132.669 1.00 74.94 321 ILE A N 1
ATOM 2501 C CA . ILE A 1 321 ? -79.467 -61.227 133.195 1.00 74.94 321 ILE A CA 1
ATOM 2502 C C . ILE A 1 321 ? -79.440 -61.221 134.730 1.00 74.94 321 ILE A C 1
ATOM 2504 O O . ILE A 1 321 ? -79.560 -62.286 135.346 1.00 74.94 321 ILE A O 1
ATOM 2508 N N . ILE A 1 322 ? -79.290 -60.050 135.358 1.00 77.62 322 ILE A N 1
ATOM 2509 C CA . ILE A 1 322 ? -79.340 -59.913 136.821 1.00 77.62 322 ILE A CA 1
ATOM 2510 C C . ILE A 1 322 ? -80.720 -60.339 137.338 1.00 77.62 322 ILE A C 1
ATOM 2512 O O . ILE A 1 322 ? -80.789 -61.176 138.239 1.00 77.62 322 ILE A O 1
ATOM 2516 N N . ALA A 1 323 ? -81.806 -59.876 136.713 1.00 76.06 323 ALA A N 1
ATOM 2517 C CA . ALA A 1 323 ? -83.170 -60.251 137.088 1.00 76.06 323 ALA A CA 1
ATOM 2518 C C . ALA A 1 323 ? -83.432 -61.764 136.947 1.00 76.06 323 ALA A C 1
ATOM 2520 O O . ALA A 1 323 ? -84.032 -62.386 137.829 1.00 76.06 323 ALA A O 1
ATOM 2521 N N . ILE A 1 324 ? -82.937 -62.394 135.873 1.00 76.56 324 ILE A N 1
ATOM 2522 C CA . ILE A 1 324 ? -83.033 -63.851 135.677 1.00 76.56 324 ILE A CA 1
ATOM 2523 C C . ILE A 1 324 ? -82.259 -64.597 136.770 1.00 76.56 324 ILE A C 1
ATOM 2525 O O . ILE A 1 324 ? -82.733 -65.616 137.282 1.00 76.56 324 ILE A O 1
ATOM 2529 N N . LYS A 1 325 ? -81.073 -64.103 137.145 1.00 78.31 325 LYS A N 1
ATOM 2530 C CA . LYS A 1 325 ? -80.258 -64.712 138.198 1.00 78.31 325 LYS A CA 1
ATOM 2531 C C . LYS A 1 325 ? -80.939 -64.622 139.561 1.00 78.31 325 LYS A C 1
ATOM 2533 O O . LYS A 1 325 ? -81.015 -65.639 140.244 1.00 78.31 325 LYS A O 1
ATOM 2538 N N . GLU A 1 326 ? -81.519 -63.475 139.904 1.00 77.88 326 GLU A N 1
ATOM 2539 C CA . GLU A 1 326 ? -82.314 -63.314 141.128 1.00 77.88 326 GLU A CA 1
ATOM 2540 C C . GLU A 1 326 ? -83.541 -64.236 141.145 1.00 77.88 326 GLU A C 1
ATOM 2542 O O . GLU A 1 326 ? -83.820 -64.886 142.153 1.00 77.88 326 GLU A O 1
ATOM 2547 N N . GLN A 1 327 ? -84.248 -64.386 140.019 1.00 72.88 327 GLN A N 1
ATOM 2548 C CA . GLN A 1 327 ? -85.328 -65.373 139.902 1.00 72.88 327 GLN A CA 1
ATOM 2549 C C . GLN A 1 327 ? -84.830 -66.813 140.087 1.00 72.88 327 GLN A C 1
ATOM 2551 O O . GLN A 1 327 ? -85.517 -67.632 140.704 1.00 72.88 327 GLN A O 1
ATOM 2556 N N . GLY A 1 328 ? -83.653 -67.138 139.551 1.00 73.44 328 GLY A N 1
ATOM 2557 C CA . GLY A 1 328 ? -83.010 -68.439 139.717 1.00 73.44 328 GLY A CA 1
ATOM 2558 C C . GLY A 1 328 ? -82.624 -68.723 141.169 1.00 73.44 328 GLY A C 1
ATOM 2559 O O . GLY A 1 328 ? -82.895 -69.818 141.668 1.00 73.44 328 GLY A O 1
ATOM 2560 N N . ASP A 1 329 ? -82.053 -67.736 141.856 1.00 74.00 329 ASP A N 1
ATOM 2561 C CA . ASP A 1 329 ? -81.667 -67.838 143.262 1.00 74.00 329 ASP A CA 1
ATOM 2562 C C . ASP A 1 329 ? -82.902 -67.938 144.171 1.00 74.00 329 ASP A C 1
ATOM 2564 O O . ASP A 1 329 ? -82.947 -68.815 145.035 1.00 74.00 329 ASP A O 1
ATOM 2568 N N . ASN A 1 330 ? -83.971 -67.185 143.890 1.00 71.38 330 ASN A N 1
ATOM 2569 C CA . ASN A 1 330 ? -85.260 -67.329 144.577 1.00 71.38 330 ASN A CA 1
ATOM 2570 C C . ASN A 1 330 ? -85.862 -68.735 144.391 1.00 71.38 330 ASN A C 1
ATOM 2572 O O . ASN A 1 330 ? -86.292 -69.361 145.360 1.00 71.38 330 ASN A O 1
ATOM 2576 N N . ARG A 1 331 ? -85.827 -69.300 143.171 1.00 68.19 331 ARG A N 1
ATOM 2577 C CA . ARG A 1 331 ? -86.281 -70.687 142.928 1.00 68.19 331 ARG A CA 1
ATOM 2578 C C . ARG A 1 331 ? -85.416 -71.726 143.642 1.00 68.19 331 ARG A C 1
ATOM 2580 O O . ARG A 1 331 ? -85.933 -72.755 144.082 1.00 68.19 331 ARG A O 1
ATOM 2587 N N . ARG A 1 332 ? -84.101 -71.502 143.740 1.00 66.56 332 ARG A N 1
ATOM 2588 C CA . ARG A 1 332 ? -83.199 -72.375 144.509 1.00 66.56 332 ARG A CA 1
ATOM 2589 C C . ARG A 1 332 ? -83.525 -72.318 145.998 1.00 66.56 332 ARG A C 1
ATOM 2591 O O . ARG A 1 332 ? -83.582 -73.374 146.626 1.00 66.56 332 ARG A O 1
ATOM 2598 N N . GLN A 1 333 ? -83.800 -71.131 146.532 1.00 68.12 333 GLN A N 1
ATOM 2599 C CA . GLN A 1 333 ? -84.190 -70.946 147.926 1.00 68.12 333 GLN A CA 1
ATOM 2600 C C . GLN A 1 333 ? -85.504 -71.681 148.247 1.00 68.12 333 GLN A C 1
ATOM 2602 O O . GLN A 1 333 ? -85.550 -72.462 149.198 1.00 68.12 333 GLN A O 1
ATOM 2607 N N . ASP A 1 334 ? -86.512 -71.576 147.375 1.00 68.31 334 ASP A N 1
ATOM 2608 C CA . ASP A 1 334 ? -87.780 -72.316 147.488 1.00 68.31 334 ASP A CA 1
ATOM 2609 C C . ASP A 1 334 ? -87.592 -73.846 147.526 1.00 68.31 334 ASP A C 1
ATOM 2611 O O . ASP A 1 334 ? -88.296 -74.567 148.243 1.00 68.31 334 ASP A O 1
ATOM 2615 N N . LEU A 1 335 ? -86.646 -74.380 146.745 1.00 65.75 335 LEU A N 1
ATOM 2616 C CA . LEU A 1 335 ? -86.333 -75.814 146.738 1.00 65.75 335 LEU A CA 1
ATOM 2617 C C . LEU A 1 335 ? -85.613 -76.257 148.018 1.00 65.75 335 LEU A C 1
ATOM 2619 O O . LEU A 1 335 ? -85.887 -77.351 148.523 1.00 65.75 335 LEU A O 1
ATOM 2623 N N . VAL A 1 336 ? -84.727 -75.419 148.564 1.00 67.31 336 VAL A N 1
ATOM 2624 C CA . VAL A 1 336 ? -84.059 -75.672 149.851 1.00 67.31 336 VAL A CA 1
ATOM 2625 C C . VAL A 1 336 ? -85.078 -75.687 150.991 1.00 67.31 336 VAL A C 1
ATOM 2627 O O . VAL A 1 336 ? -85.050 -76.603 151.823 1.00 67.31 336 VAL A O 1
ATOM 2630 N N . ASP A 1 337 ? -86.023 -74.748 150.999 1.00 64.44 337 ASP A N 1
ATOM 2631 C CA . ASP A 1 337 ? -87.062 -74.682 152.025 1.00 64.44 337 ASP A CA 1
ATOM 2632 C C . ASP A 1 337 ? -88.022 -75.875 151.944 1.00 64.44 337 ASP A C 1
ATOM 2634 O O . ASP A 1 337 ? -88.266 -76.526 152.967 1.00 64.44 337 ASP A O 1
ATOM 2638 N N . LYS A 1 338 ? -88.441 -76.284 150.734 1.00 62.62 338 LYS A N 1
ATOM 2639 C CA . LYS A 1 338 ? -89.204 -77.533 150.514 1.00 62.62 338 LYS A CA 1
ATOM 2640 C C . LYS A 1 338 ? -88.428 -78.786 150.947 1.00 62.62 338 LYS A C 1
ATOM 2642 O O . LYS A 1 338 ? -89.019 -79.732 151.477 1.00 62.62 338 LYS A O 1
ATOM 2647 N N . GLY A 1 339 ? -87.105 -78.804 150.767 1.00 61.28 339 GLY A N 1
ATOM 2648 C CA . GLY A 1 339 ? -86.222 -79.883 151.224 1.00 61.28 339 GLY A CA 1
ATOM 2649 C C . GLY A 1 339 ? -86.143 -79.994 152.752 1.00 61.28 339 GLY A C 1
ATOM 2650 O O . GLY A 1 339 ? -86.199 -81.101 153.300 1.00 61.28 339 GLY A O 1
ATOM 2651 N N . LYS A 1 340 ? -86.100 -78.857 153.460 1.00 60.72 340 LYS A N 1
ATOM 2652 C CA . LYS A 1 340 ? -86.147 -78.811 154.932 1.00 60.72 340 LYS A CA 1
ATOM 2653 C C . LYS A 1 340 ? -87.511 -79.238 155.483 1.00 60.72 340 LYS A C 1
ATOM 2655 O O . LYS A 1 340 ? -87.554 -79.949 156.489 1.00 60.72 340 LYS A O 1
ATOM 2660 N N . THR A 1 341 ? -88.621 -78.909 154.811 1.00 58.75 341 THR A N 1
ATOM 2661 C CA . THR A 1 341 ? -89.965 -79.349 155.242 1.00 58.75 341 THR A CA 1
ATOM 2662 C C . THR A 1 341 ? -90.160 -80.863 155.097 1.00 58.75 341 THR A C 1
ATOM 2664 O O . THR A 1 341 ? -90.819 -81.486 155.929 1.00 58.75 341 THR A O 1
ATOM 2667 N N . LYS A 1 342 ? -89.551 -81.487 154.077 1.00 58.22 342 LYS A N 1
ATOM 2668 C CA . LYS A 1 342 ? -89.666 -82.936 153.825 1.00 58.22 342 LYS A CA 1
ATOM 2669 C C . LYS A 1 342 ? -88.834 -83.786 154.799 1.00 58.22 342 LYS A C 1
ATOM 2671 O O . LYS A 1 342 ? -89.238 -84.903 155.111 1.00 58.22 342 LYS A O 1
ATOM 2676 N N . ARG A 1 343 ? -87.721 -83.254 155.328 1.00 57.53 343 ARG A N 1
ATOM 2677 C CA . ARG A 1 343 ? -86.899 -83.916 156.364 1.00 57.53 343 ARG A CA 1
ATOM 2678 C C . ARG A 1 343 ? -87.495 -83.839 157.775 1.00 57.53 343 ARG A C 1
ATOM 2680 O O . ARG A 1 343 ? -87.266 -84.750 158.552 1.00 57.53 343 ARG A O 1
ATOM 2687 N N . ARG A 1 344 ? -88.313 -82.830 158.095 1.00 57.78 344 ARG A N 1
ATOM 2688 C CA . ARG A 1 344 ? -88.989 -82.723 159.408 1.00 57.78 344 ARG A CA 1
ATOM 2689 C C . ARG A 1 344 ? -90.234 -83.606 159.579 1.00 57.78 344 ARG A C 1
ATOM 2691 O O . ARG A 1 344 ? -90.731 -83.718 160.687 1.00 57.78 344 ARG A O 1
ATOM 2698 N N . ARG A 1 345 ? -90.746 -84.234 158.513 1.00 56.09 345 ARG A N 1
ATOM 2699 C CA . ARG A 1 345 ? -91.890 -85.174 158.574 1.00 56.09 345 ARG A CA 1
ATOM 2700 C C . ARG A 1 345 ? -91.483 -86.658 158.590 1.00 56.09 345 ARG A C 1
ATOM 2702 O O . ARG A 1 345 ? -92.348 -87.524 158.528 1.00 56.09 345 ARG A O 1
ATOM 2709 N N . ARG A 1 346 ? -90.183 -86.959 158.653 1.00 53.78 346 ARG A N 1
ATOM 2710 C CA . ARG A 1 346 ? -89.630 -88.312 158.825 1.00 53.78 346 ARG A CA 1
ATOM 2711 C C . ARG A 1 346 ? -88.573 -88.256 159.929 1.00 53.78 346 ARG A C 1
ATOM 2713 O O . ARG A 1 346 ? -87.399 -88.061 159.627 1.00 53.78 346 ARG A O 1
ATOM 2720 N N . GLY A 1 347 ? -89.013 -88.358 161.178 1.00 37.88 347 GLY A N 1
ATOM 2721 C CA . GLY A 1 347 ? -88.174 -88.317 162.376 1.00 37.88 347 GLY A CA 1
ATOM 2722 C C . GLY A 1 347 ? -89.014 -87.999 163.589 1.00 37.88 347 GLY A C 1
ATOM 2723 O O . GLY A 1 347 ? -89.294 -86.794 163.758 1.00 37.88 347 GLY A O 1
#

Radius of gyration: 74.35 Å; chains: 1; bounding box: 134×106×212 Å

Secondary structure (DSSP, 8-state):
---PPPP-----SHHHHHHHS-S-----------S----------------TT-SSSSS------SS--PBP-SS-SS-PBPP---S-TT------GGG--SPPP-TTGGGGGTT---B-TT--B-PPPPPPTT--B-STT--HHHHHHHHHHHHHH--S----B--GGGGT-HHHH--TTS-SBB-----HHHHHHHHHHHHHHHHHHHHHHHHHHHHHHHHHHHHHHHHHHHHHHHHHHHT---HHHHHHHHHHHHHHHHHHHHHHHHHHHHHHHHHHHHHHHHHHHHHHHHHHHHHHHHHHHHHHHHHHHHHHHHHHHHHHHHHHHHHHHHHHHHHHHHHTT--